Protein AF-0000000080440078 (afdb_homodimer)

Organism: NCBI:txid29372

Secondary structure (DSSP, 8-state):
-HHHHHHHHHHHHHHHHHHHHHHHHHHTSGGGGGGGGS-HHHHHHHHHHHH-SSEEHHHHHHHH---HHHHHHHHHHHHHTTSEEEEE-SS-TTSEEEEE-HHHHHHHHHHHHHHHHHHHHHHHTSSSHHHHHHHHHHHHHHH--HHHHHHHH-/-HHHHHHHHHHHHHHHHHHHHHHHHHHTSGGGGGGGGS-HHHHHHHHHHHH-SSEEHHHHHHHH---HHHHHHHHHHHHHTTSEEEEE-SS-TTSEEEEE-HHHHHHHHHHHHHHHHHHHHHHHTSSSHHHHHHHHHHHHHHH--HHHHHHHH-

Nearest PDB structures (foldseek):
  4zzl-assembly1_B  TM=7.593E-01  e=2.079E-07  Pseudomonas aeruginosa
  4zzl-assembly1_A  TM=8.083E-01  e=6.623E-07  Pseudomonas aeruginosa
  1lnw-assembly7_A  TM=7.737E-01  e=1.653E-06  Pseudomonas aeruginosa
  6pco-assembly2_C  TM=6.514E-01  e=1.377E-06  Bordetella bronchiseptica
  3s2w-assembly4_H  TM=6.928E-01  e=5.599E-06  Methanosarcina mazei Go1

InterPro domains:
  IPR000835 MarR-type HTH domain [PF01047] (39-95)
  IPR000835 MarR-type HTH domain [PR00598] (72-87)
  IPR000835 MarR-type HTH domain [PR00598] (91-107)
  IPR000835 MarR-type HTH domain [PS50995] (12-144)
  IPR000835 MarR-type HTH domain [SM00347] (31-131)
  IPR036388 Winged helix-like DNA-binding domain superfamily [G3DSA:1.10.10.10] (2-154)
  IPR036390 Winged helix DNA-binding domain superfamily [SSF46785] (25-146)

Foldseek 3Di:
DVVVVVVVVVVVVVVVVVLVVVLVVLCPPPLNVVQVVDDPLLLVVLLCQLVDPQAFLVNSCVPSVDDSVVSVVSQVVCVVVQQKDWDQDPVDNVTTGIHGDPNSNVNNVSVVVSVVVSLVVVLVVADDPVRSVVVVVVVCVVVPPVVVVVVVVD/DVVVVVVVVVVVVVVVVVLVVVLVVLCPPPLNVVQVVDDPLLLVVLLCQLVDPQAFLVNSCVPSVDDSVVSVVSQVVCVVVQQKDWDQDPVDNVTTGIHGDPNSNVNNVSVVVSVVVSLVVVLVVADDPVRSVVVVVVVCVVVPPVVVVVVVVD

Solvent-accessible surface area (backbone atoms only — not comparable to full-atom values): 16655 Å² total; per-residue (Å²): 118,74,70,55,50,54,54,52,23,52,50,43,31,50,44,49,54,50,36,53,54,50,52,51,58,61,47,65,38,72,91,38,56,74,60,77,77,49,53,72,66,55,48,48,51,41,40,48,40,66,76,40,78,81,35,36,68,69,61,48,38,75,68,72,68,52,57,68,70,56,47,51,52,52,50,50,50,36,34,74,69,50,26,34,42,80,38,80,22,87,88,40,80,87,39,53,24,46,39,59,32,74,59,22,46,51,52,30,49,44,50,52,51,47,42,36,48,54,31,42,56,25,48,65,46,41,90,46,72,66,55,39,49,50,44,47,52,48,50,44,39,23,55,53,48,62,67,59,58,52,60,69,72,98,118,73,69,56,49,53,52,51,22,53,51,42,31,52,44,48,52,51,36,53,55,52,52,52,57,59,48,64,39,73,90,40,56,72,57,76,76,48,53,71,68,54,48,50,52,43,41,49,40,65,76,39,78,82,37,35,67,67,62,48,40,74,68,73,68,52,57,68,71,57,48,52,52,51,50,51,50,35,34,75,68,50,26,35,42,81,38,79,23,86,89,41,80,87,39,53,23,48,40,60,33,73,59,23,45,52,52,28,50,44,51,53,52,48,44,36,49,54,31,41,56,26,49,67,47,39,90,46,72,67,56,38,50,49,44,47,53,48,50,43,40,24,57,54,50,60,70,62,56,54,59,70,73,101

Radius of gyration: 20.75 Å; Cα contacts (8 Å, |Δi|>4): 313; chains: 2; bounding box: 50×67×42 Å

pLDDT: mean 85.95, std 13.83, range [37.12, 97.81]

Sequence (308 aa):
MEKNIDNQISELSNIFHEFLVFRKYLELEKRFSNLNKFSVNEISIINMLGHNDNVILKDIIDVIKVPKSTLTGLINKLEKNNLVKRVINDSDKRSYKLELTEKGIEISKEHDEFDKFVSSEMLNSLSDYEERQEFIKLFRKAVNNEKRNAKEEKMEKNIDNQISELSNIFHEFLVFRKYLELEKRFSNLNKFSVNEISIINMLGHNDNVILKDIIDVIKVPKSTLTGLINKLEKNNLVKRVINDSDKRSYKLELTEKGIEISKEHDEFDKFVSSEMLNSLSDYEERQEFIKLFRKAVNNEKRNAKEEK

Structure (mmCIF, N/CA/C/O backbone):
data_AF-0000000080440078-model_v1
#
loop_
_entity.id
_entity.type
_entity.pdbx_description
1 polymer 'HTH marR-type domain-containing protein'
#
loop_
_atom_site.group_PDB
_atom_site.id
_atom_site.type_symbol
_atom_site.label_atom_id
_atom_site.label_alt_id
_atom_site.label_comp_id
_atom_site.label_asym_id
_atom_site.label_entity_id
_atom_site.label_seq_id
_atom_site.pdbx_PDB_ins_code
_atom_site.Cartn_x
_atom_site.Cartn_y
_atom_site.Cartn_z
_atom_site.occupancy
_atom_site.B_iso_or_equiv
_atom_site.auth_seq_id
_atom_site.auth_comp_id
_atom_site.auth_asym_id
_atom_site.auth_atom_id
_atom_site.pdbx_PDB_model_num
ATOM 1 N N . MET A 1 1 ? 18.375 10.398 23.281 1 45.41 1 MET A N 1
ATOM 2 C CA . MET A 1 1 ? 18.484 9.117 22.594 1 45.41 1 MET A CA 1
ATOM 3 C C . MET A 1 1 ? 17.125 8.68 22.047 1 45.41 1 MET A C 1
ATOM 5 O O . MET A 1 1 ? 17.016 8.242 20.906 1 45.41 1 MET A O 1
ATOM 9 N N . GLU A 1 2 ? 16.047 8.773 23.016 1 56.94 2 GLU A N 1
ATOM 10 C CA . GLU A 1 2 ? 14.641 8.438 22.828 1 56.94 2 GLU A CA 1
ATOM 11 C C . GLU A 1 2 ? 13.961 9.414 21.859 1 56.94 2 GLU A C 1
ATOM 13 O O . GLU A 1 2 ? 13.211 9 20.969 1 56.94 2 GLU A O 1
ATOM 18 N N . LYS A 1 3 ? 14.281 10.719 21.984 1 63.28 3 LYS A N 1
ATOM 19 C CA . LYS A 1 3 ? 13.742 11.805 21.172 1 63.28 3 LYS A CA 1
ATOM 20 C C . LYS A 1 3 ? 14.188 11.672 19.719 1 63.28 3 LYS A C 1
ATOM 22 O O . LYS A 1 3 ? 13.414 11.953 18.797 1 63.28 3 LYS A O 1
ATOM 27 N N . ASN A 1 4 ? 15.266 10.984 19.594 1 83.75 4 ASN A N 1
ATOM 28 C CA . ASN A 1 4 ? 15.883 10.883 18.281 1 83.75 4 ASN A CA 1
ATOM 29 C C . ASN A 1 4 ? 15.156 9.875 17.391 1 83.75 4 ASN 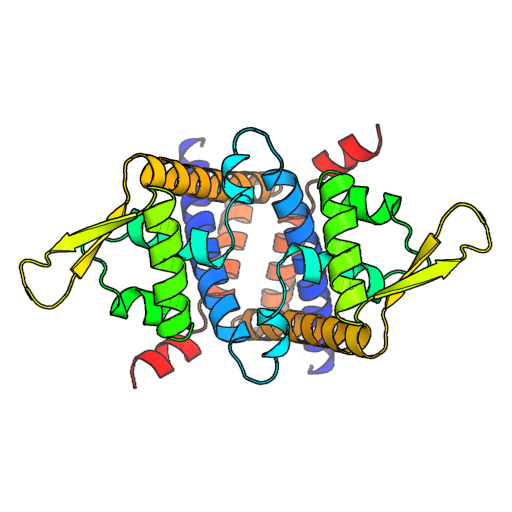A C 1
ATOM 31 O O . ASN A 1 4 ? 14.914 10.125 16.219 1 83.75 4 ASN A O 1
ATOM 35 N N . ILE A 1 5 ? 14.594 8.938 18.094 1 90.19 5 ILE A N 1
ATOM 36 C CA . ILE A 1 5 ? 13.945 7.914 17.297 1 90.19 5 ILE A CA 1
ATOM 37 C C . ILE A 1 5 ? 12.562 8.391 16.859 1 90.19 5 ILE A C 1
ATOM 39 O O . ILE A 1 5 ? 12.109 8.078 15.758 1 90.19 5 ILE A O 1
ATOM 43 N N . ASP A 1 6 ? 11.938 9.258 17.656 1 91.75 6 ASP A N 1
ATOM 44 C CA . ASP A 1 6 ? 10.609 9.773 17.328 1 91.75 6 ASP A CA 1
ATOM 45 C C . ASP A 1 6 ? 10.641 10.656 16.078 1 91.75 6 ASP A C 1
ATOM 47 O O . ASP A 1 6 ? 9.727 10.617 15.266 1 91.75 6 ASP A O 1
ATOM 51 N N . ASN A 1 7 ? 11.633 11.398 16.016 1 94.44 7 ASN A N 1
ATOM 52 C CA . ASN A 1 7 ? 11.805 12.227 14.828 1 94.44 7 ASN A CA 1
ATOM 53 C C . ASN A 1 7 ? 12.031 11.383 13.578 1 94.44 7 ASN A C 1
ATOM 55 O O . ASN A 1 7 ? 11.492 11.68 12.516 1 94.44 7 ASN A O 1
ATOM 59 N N . GLN A 1 8 ? 12.867 10.383 13.734 1 95.88 8 GLN A N 1
ATOM 60 C CA . GLN A 1 8 ? 13.125 9.477 12.617 1 95.88 8 GLN A CA 1
ATOM 61 C C . GLN A 1 8 ? 11.844 8.758 12.195 1 95.88 8 GLN A C 1
ATOM 63 O O . GLN A 1 8 ? 11.594 8.578 11 1 95.88 8 GLN A O 1
ATOM 68 N N . ILE A 1 9 ? 11.078 8.438 13.195 1 95.94 9 ILE A N 1
ATOM 69 C CA . ILE A 1 9 ? 9.82 7.766 12.914 1 95.94 9 ILE A CA 1
ATOM 70 C C . ILE A 1 9 ? 8.883 8.711 12.156 1 95.94 9 ILE A C 1
ATOM 72 O O . ILE A 1 9 ? 8.25 8.312 11.172 1 95.94 9 ILE A O 1
ATOM 76 N N . SER A 1 10 ? 8.828 9.922 12.562 1 94.19 10 SER A N 1
ATOM 77 C CA . SER A 1 10 ? 7.992 10.914 11.891 1 94.19 10 SER A CA 1
ATOM 78 C C . SER A 1 10 ? 8.461 11.156 10.461 1 94.19 10 SER A C 1
ATOM 80 O O . SER A 1 10 ? 7.641 11.242 9.547 1 94.19 10 SER A O 1
ATOM 82 N N . GLU A 1 11 ? 9.727 11.195 10.266 1 94 11 GLU A N 1
ATOM 83 C CA . GLU A 1 11 ? 10.281 11.391 8.93 1 94 11 GLU A CA 1
ATOM 84 C C . GLU A 1 11 ? 9.938 10.227 8.016 1 94 11 GLU A C 1
ATOM 86 O O . GLU A 1 11 ? 9.484 10.422 6.887 1 94 11 GLU A O 1
ATOM 91 N N . LEU A 1 12 ? 10.156 9.031 8.5 1 95 12 LEU A N 1
ATOM 92 C CA . LEU A 1 12 ? 9.867 7.863 7.684 1 95 12 LEU A CA 1
ATOM 93 C C . LEU A 1 12 ? 8.375 7.777 7.367 1 95 12 LEU A C 1
ATOM 95 O O . LEU A 1 12 ? 7.992 7.414 6.25 1 95 12 LEU A O 1
ATOM 99 N N . SER A 1 13 ? 7.598 8.117 8.367 1 92.88 13 SER A N 1
ATOM 100 C CA . SER A 1 13 ? 6.156 8.117 8.156 1 92.88 13 SER A CA 1
ATOM 101 C C . SER A 1 13 ? 5.754 9.086 7.047 1 92.88 13 SER A C 1
ATOM 103 O O . SER A 1 13 ? 4.898 8.766 6.219 1 92.88 13 SER A O 1
ATOM 105 N N . ASN A 1 14 ? 6.355 10.195 6.98 1 89.12 14 ASN A N 1
ATOM 106 C CA . ASN A 1 14 ? 6.082 11.172 5.934 1 89.12 14 ASN A CA 1
ATOM 107 C C . ASN A 1 14 ? 6.52 10.664 4.562 1 89.12 14 ASN A C 1
ATOM 109 O O . ASN A 1 14 ? 5.82 10.867 3.568 1 89.12 14 ASN A O 1
ATOM 113 N N . ILE A 1 15 ? 7.621 10.039 4.496 1 91.56 15 ILE A N 1
ATOM 114 C CA . ILE A 1 15 ? 8.125 9.477 3.246 1 91.56 15 ILE A CA 1
ATOM 115 C C . ILE A 1 15 ? 7.184 8.383 2.758 1 91.56 15 ILE A C 1
ATOM 117 O O . ILE A 1 15 ? 6.914 8.273 1.559 1 91.56 15 ILE A O 1
ATOM 121 N N . PHE A 1 16 ? 6.746 7.648 3.689 1 87.38 16 PHE A N 1
ATOM 122 C CA . PHE A 1 16 ? 5.801 6.594 3.34 1 87.38 16 PHE A CA 1
ATOM 123 C C . PHE A 1 16 ? 4.539 7.18 2.717 1 87.38 16 PHE A C 1
ATOM 125 O O . PHE A 1 16 ? 4.004 6.629 1.752 1 87.38 16 PHE A O 1
ATOM 132 N N . HIS A 1 17 ? 4.082 8.242 3.309 1 82.75 17 HIS A N 1
ATOM 133 C CA . HIS A 1 17 ? 2.939 8.938 2.723 1 82.75 17 HIS A CA 1
ATOM 134 C C . HIS A 1 17 ? 3.24 9.383 1.297 1 82.75 17 HIS A C 1
ATOM 136 O O . HIS A 1 17 ? 2.416 9.203 0.397 1 82.75 17 HIS A O 1
ATOM 142 N N . GLU A 1 18 ? 4.344 9.938 1.104 1 84.25 18 GLU A N 1
ATOM 143 C CA . GLU A 1 18 ? 4.75 10.367 -0.231 1 84.25 18 GLU A CA 1
ATOM 144 C C . GLU A 1 18 ? 4.855 9.18 -1.183 1 84.25 18 GLU A C 1
ATOM 146 O O . GLU A 1 18 ? 4.469 9.273 -2.35 1 84.25 18 GLU A O 1
ATOM 151 N N . PHE A 1 19 ? 5.363 8.133 -0.674 1 88 19 PHE A N 1
ATOM 152 C CA . PHE A 1 19 ? 5.5 6.922 -1.468 1 88 19 PHE A CA 1
ATOM 153 C C . PHE A 1 19 ? 4.137 6.41 -1.922 1 88 19 PHE A C 1
ATOM 155 O O . PHE A 1 19 ? 3.975 6.004 -3.072 1 88 19 PHE A O 1
ATOM 162 N N . LEU A 1 20 ? 3.219 6.379 -1.005 1 81.81 20 LEU A N 1
ATOM 163 C CA . LEU A 1 20 ? 1.878 5.906 -1.337 1 81.81 20 LEU A CA 1
ATOM 164 C C . LEU A 1 20 ? 1.255 6.77 -2.43 1 81.81 20 LEU A C 1
ATOM 166 O O . LEU A 1 20 ? 0.602 6.25 -3.338 1 81.81 20 LEU A O 1
ATOM 170 N N . VAL A 1 21 ? 1.425 8.07 -2.371 1 77.56 21 VAL A N 1
ATOM 171 C CA . VAL A 1 21 ? 0.923 8.977 -3.396 1 77.56 21 VAL A CA 1
ATOM 172 C C . VAL A 1 21 ? 1.626 8.695 -4.723 1 77.56 21 VAL A C 1
ATOM 174 O O . VAL A 1 21 ? 0.978 8.594 -5.77 1 77.56 21 VAL A O 1
ATOM 177 N N . PHE A 1 22 ? 2.922 8.531 -4.633 1 82.75 22 PHE A N 1
ATOM 178 C CA . PHE A 1 22 ? 3.752 8.211 -5.789 1 82.75 22 PHE A CA 1
ATOM 179 C C . PHE A 1 22 ? 3.287 6.922 -6.449 1 82.75 22 PHE A C 1
ATOM 181 O O . PHE A 1 22 ? 3.096 6.875 -7.668 1 82.75 22 PHE A O 1
ATOM 188 N N . ARG A 1 23 ? 3.119 5.91 -5.688 1 85.88 23 ARG A N 1
ATOM 189 C CA . ARG A 1 23 ? 2.682 4.605 -6.176 1 85.88 23 ARG A CA 1
ATOM 190 C C . ARG A 1 23 ? 1.312 4.699 -6.84 1 85.88 23 ARG A C 1
ATOM 192 O O . ARG A 1 23 ? 1.08 4.086 -7.883 1 85.88 23 ARG A O 1
ATOM 199 N N . LYS A 1 24 ? 0.438 5.371 -6.297 1 79.69 24 LYS A N 1
ATOM 200 C CA . LYS A 1 24 ? -0.897 5.566 -6.855 1 79.69 24 LYS A CA 1
ATOM 201 C C . LYS A 1 24 ? -0.829 6.262 -8.211 1 79.69 24 LYS A C 1
ATOM 203 O O . LYS A 1 24 ? -1.566 5.906 -9.133 1 79.69 24 LYS A O 1
ATOM 208 N N . TYR A 1 25 ? -0.028 7.238 -8.281 1 79.25 25 TYR A N 1
ATOM 209 C CA . TYR A 1 25 ? 0.155 7.945 -9.547 1 79.25 25 TYR A CA 1
ATOM 210 C C . TYR A 1 25 ? 0.598 6.988 -10.648 1 79.25 25 TYR A C 1
ATOM 212 O O . TYR A 1 25 ? 0.092 7.047 -11.773 1 79.25 25 TYR A O 1
ATOM 220 N N . LEU A 1 26 ? 1.494 6.133 -10.289 1 84.69 26 LEU A N 1
ATOM 221 C CA . LEU A 1 26 ? 2.006 5.18 -11.273 1 84.69 26 LEU A CA 1
ATOM 222 C C . LEU A 1 26 ? 0.931 4.172 -11.656 1 84.69 26 LEU A C 1
ATOM 224 O O . LEU A 1 26 ? 0.888 3.711 -12.797 1 84.69 26 LEU A O 1
ATOM 228 N N . GLU A 1 27 ? 0.094 3.85 -10.734 1 85.25 27 GLU A N 1
ATOM 229 C CA . GLU A 1 27 ? -0.963 2.871 -10.969 1 85.25 27 GLU A CA 1
ATOM 230 C C . GLU A 1 27 ? -1.985 3.391 -11.969 1 85.25 27 GLU A C 1
ATOM 232 O O . GLU A 1 27 ? -2.736 2.609 -12.562 1 85.25 27 GLU A O 1
ATOM 237 N N . LEU A 1 28 ? -2.004 4.691 -12.156 1 79.62 28 LEU A N 1
ATOM 238 C CA . LEU A 1 28 ? -2.98 5.32 -13.039 1 79.62 28 LEU A CA 1
ATOM 239 C C . LEU A 1 28 ? -2.584 5.145 -14.5 1 79.62 28 LEU A C 1
ATOM 241 O O . LEU A 1 28 ? -3.395 5.383 -15.398 1 79.62 28 LEU A O 1
ATOM 245 N N . GLU A 1 29 ? -1.414 4.793 -14.742 1 81.81 29 GLU A N 1
ATOM 246 C CA . GLU A 1 29 ? -1.014 4.543 -16.125 1 81.81 29 GLU A CA 1
ATOM 247 C C . GLU A 1 29 ? -1.931 3.52 -16.781 1 81.81 29 GLU A C 1
ATOM 249 O O . GLU A 1 29 ? -2.326 2.535 -16.156 1 81.81 29 GLU A O 1
ATOM 254 N N . LYS A 1 30 ? -2.232 3.719 -18 1 82.25 30 LYS A N 1
ATOM 255 C CA . LYS A 1 30 ? -3.186 2.918 -18.75 1 82.25 30 LYS A CA 1
ATOM 256 C C . LYS A 1 30 ? -2.797 1.442 -18.75 1 82.25 30 LYS A C 1
ATOM 258 O O . LYS A 1 30 ? -3.664 0.566 -18.734 1 82.25 30 LYS A O 1
ATOM 263 N N . ARG A 1 31 ? -1.496 1.205 -18.75 1 88.38 31 ARG A N 1
ATOM 264 C CA . ARG A 1 31 ? -1.025 -0.172 -18.844 1 88.38 31 ARG A CA 1
ATOM 265 C C . ARG A 1 31 ? -1.344 -0.947 -17.578 1 88.38 31 ARG A C 1
ATOM 267 O O . ARG A 1 31 ? -1.26 -2.178 -17.547 1 88.38 31 ARG A O 1
ATOM 274 N N . PHE A 1 32 ? -1.789 -0.254 -16.547 1 90.62 32 PHE A N 1
ATOM 275 C CA . PHE A 1 32 ? -2.121 -0.927 -15.297 1 90.62 32 PHE A CA 1
ATOM 276 C C . PHE A 1 32 ? -3.59 -0.723 -14.945 1 90.62 32 PHE A C 1
ATOM 278 O O . PHE A 1 32 ? -3.971 -0.811 -13.773 1 90.62 32 PHE A O 1
ATOM 285 N N . SER A 1 33 ? -4.434 -0.512 -15.883 1 87 33 SER A N 1
ATOM 286 C CA . SER A 1 33 ? -5.82 -0.096 -15.695 1 87 33 SER A CA 1
ATOM 287 C C . SER A 1 33 ? -6.652 -1.214 -15.078 1 87 33 SER A C 1
ATOM 289 O O . SER A 1 33 ? -7.652 -0.95 -14.406 1 87 33 SER A O 1
ATOM 291 N N . ASN A 1 34 ? -6.281 -2.471 -15.227 1 89.44 34 ASN A N 1
ATOM 292 C CA . ASN A 1 34 ? -7.082 -3.578 -14.719 1 89.44 34 ASN A CA 1
ATOM 293 C C . ASN A 1 34 ? -6.953 -3.715 -13.203 1 89.44 34 ASN A C 1
ATOM 295 O O . ASN A 1 34 ? -7.832 -4.277 -12.547 1 89.44 34 ASN A O 1
ATOM 299 N N . LEU A 1 35 ? -5.922 -3.16 -12.656 1 87.94 35 LEU A N 1
ATOM 300 C CA . LEU A 1 35 ? -5.637 -3.357 -11.242 1 87.94 35 LEU A CA 1
ATOM 301 C C . LEU A 1 35 ? -6.617 -2.57 -10.375 1 87.94 35 LEU A C 1
ATOM 303 O O . LEU A 1 35 ? -6.938 -2.986 -9.258 1 87.94 35 LEU A O 1
ATOM 307 N N . ASN A 1 36 ? -7.082 -1.495 -10.883 1 80.19 36 ASN A N 1
ATOM 308 C CA . ASN A 1 36 ? -7.957 -0.629 -10.102 1 80.19 36 ASN A CA 1
ATOM 309 C C . ASN A 1 36 ? -9.367 -1.197 -10.008 1 80.19 36 ASN A C 1
ATOM 311 O O . ASN A 1 36 ? -10.219 -0.645 -9.305 1 80.19 36 ASN A O 1
ATOM 315 N N . LYS A 1 37 ? -9.57 -2.309 -10.633 1 83.62 37 LYS A N 1
ATOM 316 C CA . LYS A 1 37 ? -10.883 -2.939 -10.641 1 83.62 37 LYS A CA 1
ATOM 317 C C . LYS A 1 37 ? -11.031 -3.916 -9.477 1 83.62 37 LYS A C 1
ATOM 319 O O . LYS A 1 37 ? -12.117 -4.438 -9.227 1 83.62 37 LYS A O 1
ATOM 324 N N . PHE A 1 38 ? -9.93 -4.129 -8.812 1 87.19 38 PHE A N 1
ATOM 325 C CA . PHE A 1 38 ? -9.922 -5.133 -7.758 1 87.19 38 PHE A CA 1
ATOM 326 C C . PHE A 1 38 ? -9.469 -4.523 -6.434 1 87.19 38 PHE A C 1
ATOM 328 O O . PHE A 1 38 ? -8.688 -3.57 -6.418 1 87.19 38 PHE A O 1
ATOM 335 N N . SER A 1 39 ? -9.969 -5.047 -5.348 1 82.31 39 SER A N 1
ATOM 336 C CA . SER A 1 39 ? -9.516 -4.625 -4.023 1 82.31 39 SER A CA 1
ATOM 337 C C . SER A 1 39 ? -8.133 -5.184 -3.705 1 82.31 39 SER A C 1
ATOM 339 O O . SER A 1 39 ? -7.648 -6.086 -4.395 1 82.31 39 SER A O 1
ATOM 341 N N . VAL A 1 40 ? -7.527 -4.719 -2.672 1 81.75 40 VAL A N 1
ATOM 342 C CA . VAL A 1 40 ? -6.211 -5.16 -2.225 1 81.75 40 VAL A CA 1
ATOM 343 C C . VAL A 1 40 ? -6.25 -6.652 -1.899 1 81.75 40 VAL A C 1
ATOM 345 O O . VAL A 1 40 ? -5.336 -7.398 -2.266 1 81.75 40 VAL A O 1
ATOM 348 N N . ASN A 1 41 ? -7.348 -7.051 -1.265 1 85.06 41 ASN A N 1
ATOM 349 C CA . ASN A 1 41 ? -7.465 -8.461 -0.894 1 85.06 41 ASN A CA 1
ATOM 350 C C . ASN A 1 41 ? -7.621 -9.352 -2.121 1 85.06 41 ASN A C 1
ATOM 352 O O . ASN A 1 41 ? -7.059 -10.445 -2.174 1 85.06 41 ASN A O 1
ATOM 356 N N . GLU A 1 42 ? -8.367 -8.852 -3.045 1 90.5 42 GLU A N 1
ATOM 357 C CA . GLU A 1 42 ? -8.539 -9.609 -4.277 1 90.5 42 GLU A CA 1
ATOM 358 C C . GLU A 1 42 ? -7.211 -9.766 -5.02 1 90.5 42 GLU A C 1
ATOM 360 O O . GLU A 1 42 ? -6.863 -10.859 -5.461 1 90.5 42 GLU A O 1
ATOM 365 N N . ILE A 1 43 ? -6.508 -8.711 -5.121 1 89.75 43 ILE A N 1
ATOM 366 C CA . ILE A 1 43 ? -5.203 -8.734 -5.777 1 89.75 43 ILE A CA 1
ATOM 367 C C . ILE A 1 43 ? -4.254 -9.648 -5.008 1 89.75 43 ILE A C 1
ATOM 369 O O . ILE A 1 43 ? -3.479 -10.398 -5.609 1 89.75 43 ILE A O 1
ATOM 373 N N . SER A 1 44 ? -4.312 -9.578 -3.738 1 88.94 44 SER A N 1
ATOM 374 C CA . SER A 1 44 ? -3.463 -10.43 -2.908 1 88.94 44 SER A CA 1
ATOM 375 C C . SER A 1 44 ? -3.721 -11.906 -3.184 1 88.94 44 SER A C 1
ATOM 377 O O . SER A 1 44 ? -2.779 -12.695 -3.312 1 88.94 44 SER A O 1
ATOM 379 N N . ILE A 1 45 ? -4.938 -12.258 -3.295 1 92.38 45 ILE A N 1
ATOM 380 C CA . ILE A 1 45 ? -5.305 -13.641 -3.58 1 92.38 45 ILE A CA 1
ATOM 381 C C . ILE A 1 45 ? -4.797 -14.031 -4.965 1 92.38 45 ILE A C 1
ATOM 383 O O . ILE A 1 45 ? -4.16 -15.078 -5.125 1 92.38 45 ILE A O 1
ATOM 387 N N . ILE A 1 46 ? -5.066 -13.18 -5.91 1 94.88 46 ILE A N 1
ATOM 388 C CA . ILE A 1 46 ? -4.66 -13.438 -7.289 1 94.88 46 ILE A CA 1
ATOM 389 C C . ILE A 1 46 ? -3.145 -13.617 -7.355 1 94.88 46 ILE A C 1
ATOM 391 O O . ILE A 1 46 ? -2.648 -14.555 -7.984 1 94.88 46 ILE A O 1
ATOM 395 N N . ASN A 1 47 ? -2.475 -12.797 -6.695 1 91 47 ASN A N 1
ATOM 396 C CA . ASN A 1 47 ? -1.017 -12.852 -6.711 1 91 47 ASN A CA 1
ATOM 397 C C . ASN A 1 47 ? -0.496 -14.117 -6.027 1 91 47 ASN A C 1
ATOM 399 O O . ASN A 1 47 ? 0.481 -14.711 -6.48 1 91 47 ASN A O 1
ATOM 403 N N . MET A 1 48 ? -1.073 -14.43 -4.961 1 89.94 48 MET A N 1
ATOM 404 C CA . MET A 1 48 ? -0.68 -15.656 -4.277 1 89.94 48 MET A CA 1
ATOM 405 C C . MET A 1 48 ? -0.835 -16.859 -5.195 1 89.94 48 MET A C 1
ATOM 407 O O . MET A 1 48 ? 0.065 -17.703 -5.285 1 89.94 48 MET A O 1
ATOM 411 N N . LEU A 1 49 ? -1.942 -16.891 -5.859 1 94.38 49 LEU A N 1
ATOM 412 C CA . LEU A 1 49 ? -2.225 -18 -6.754 1 94.38 49 LEU A CA 1
ATOM 413 C C . LEU A 1 49 ? -1.3 -17.969 -7.969 1 94.38 49 LEU A C 1
ATOM 415 O O . LEU A 1 49 ? -0.991 -19.016 -8.539 1 94.38 49 LEU A O 1
ATOM 419 N N . GLY A 1 50 ? -0.92 -16.812 -8.359 1 93.19 50 GLY A N 1
ATOM 420 C CA . GLY A 1 50 ? -0.03 -16.656 -9.5 1 93.19 50 GLY A CA 1
ATOM 421 C C . GLY A 1 50 ? 1.394 -17.094 -9.203 1 93.19 50 GLY A C 1
ATOM 422 O O . GLY A 1 50 ? 2.15 -17.422 -10.125 1 93.19 50 GLY A O 1
ATOM 423 N N . HIS A 1 51 ? 1.756 -17.172 -7.969 1 90.56 51 HIS A N 1
ATOM 424 C CA . HIS A 1 51 ? 3.146 -17.438 -7.613 1 90.56 51 HIS A CA 1
ATOM 425 C C . HIS A 1 51 ? 3.283 -18.75 -6.844 1 90.56 51 HIS A C 1
ATOM 427 O O . HIS A 1 51 ? 4.391 -19.141 -6.465 1 90.56 51 HIS A O 1
ATOM 433 N N . ASN A 1 52 ? 2.166 -19.281 -6.539 1 88.5 52 ASN A N 1
ATOM 434 C CA . ASN A 1 52 ? 2.174 -20.547 -5.824 1 88.5 52 ASN A CA 1
ATOM 435 C C . ASN A 1 52 ? 1.262 -21.578 -6.496 1 88.5 52 ASN A C 1
ATOM 437 O O . ASN A 1 52 ? 0.186 -21.219 -6.984 1 88.5 52 ASN A O 1
ATOM 441 N N . ASP A 1 53 ? 1.738 -22.781 -6.496 1 86.5 53 ASP A N 1
ATOM 442 C CA . ASP A 1 53 ? 0.92 -23.859 -7.023 1 86.5 53 ASP A CA 1
ATOM 443 C C . ASP A 1 53 ? 0.198 -24.609 -5.902 1 86.5 53 ASP A C 1
ATOM 445 O O . ASP A 1 53 ? 0.625 -24.562 -4.746 1 86.5 53 ASP A O 1
ATOM 449 N N . ASN A 1 54 ? -0.96 -25.203 -6.25 1 86.69 54 ASN A N 1
ATOM 450 C CA . ASN A 1 54 ? -1.693 -26.078 -5.336 1 86.69 54 ASN A CA 1
ATOM 451 C C . ASN A 1 54 ? -2.104 -25.328 -4.066 1 86.69 54 ASN A C 1
ATOM 453 O O . ASN A 1 54 ? -1.925 -25.844 -2.961 1 86.69 54 ASN A O 1
ATOM 457 N N . VAL A 1 55 ? -2.521 -24.141 -4.266 1 91.06 55 VAL A N 1
ATOM 458 C CA . VAL A 1 55 ? -2.943 -23.328 -3.129 1 91.06 55 VAL A CA 1
ATOM 459 C C . VAL A 1 55 ? -4.344 -23.75 -2.688 1 91.06 55 VAL A C 1
ATOM 461 O O . VAL A 1 55 ? -5.254 -23.875 -3.512 1 91.06 55 VAL A O 1
ATOM 464 N N . ILE A 1 56 ? -4.449 -24.047 -1.363 1 88.25 56 ILE A N 1
ATOM 465 C CA . ILE A 1 56 ? -5.746 -24.359 -0.774 1 88.25 56 ILE A CA 1
ATOM 466 C C . ILE A 1 56 ? -6.219 -23.188 0.085 1 88.25 56 ILE A C 1
ATOM 468 O O . ILE A 1 56 ? -5.469 -22.25 0.323 1 88.25 56 ILE A O 1
ATOM 472 N N . LEU A 1 57 ? -7.461 -23.266 0.488 1 87.44 57 LEU A N 1
ATOM 473 C CA . LEU A 1 57 ? -8.078 -22.172 1.232 1 87.44 57 LEU A CA 1
ATOM 474 C C . LEU A 1 57 ? -7.273 -21.859 2.488 1 87.44 57 LEU A C 1
ATOM 476 O O . LEU A 1 57 ? -7.078 -20.688 2.822 1 87.44 57 LEU A O 1
ATOM 480 N N . LYS A 1 58 ? -6.785 -22.812 3.123 1 85.5 58 LYS A N 1
ATOM 481 C CA . LYS A 1 58 ? -6.043 -22.641 4.367 1 85.5 58 LYS A CA 1
ATOM 482 C C . LYS A 1 58 ? -4.781 -21.812 4.148 1 85.5 58 LYS A C 1
ATOM 484 O O . LYS A 1 58 ? -4.414 -21 4.992 1 85.5 58 LYS A O 1
ATOM 489 N N . ASP A 1 59 ? -4.145 -22.016 3.049 1 86.31 59 ASP A N 1
ATOM 490 C CA . ASP A 1 59 ? -2.934 -21.266 2.707 1 86.31 59 ASP A CA 1
ATOM 491 C C . ASP A 1 59 ? -3.221 -19.781 2.586 1 86.31 59 ASP A C 1
ATOM 493 O O . ASP A 1 59 ? -2.402 -18.953 2.99 1 86.31 59 ASP A O 1
ATOM 497 N N . ILE A 1 60 ? -4.359 -19.469 2.066 1 88.5 60 ILE A N 1
ATOM 498 C CA . ILE A 1 60 ? -4.73 -18.078 1.815 1 88.5 60 ILE A CA 1
ATOM 499 C C . ILE A 1 60 ? -5.09 -17.406 3.133 1 88.5 60 ILE A C 1
ATOM 501 O O . ILE A 1 60 ? -4.695 -16.25 3.375 1 88.5 60 ILE A O 1
ATOM 505 N N . ILE A 1 61 ? -5.762 -18.094 3.988 1 84.5 61 ILE A N 1
ATOM 506 C CA . ILE A 1 61 ? -6.164 -17.562 5.289 1 84.5 61 ILE A CA 1
ATOM 507 C C . ILE A 1 61 ? -4.926 -17.141 6.082 1 84.5 61 ILE A C 1
ATOM 509 O O . ILE A 1 61 ? -4.922 -16.094 6.734 1 84.5 61 ILE A O 1
ATOM 513 N N . ASP A 1 62 ? -3.889 -17.922 5.965 1 78.25 62 ASP A N 1
ATOM 514 C CA . ASP A 1 62 ? -2.66 -17.703 6.723 1 78.25 62 ASP A CA 1
ATOM 515 C C . ASP A 1 62 ? -1.938 -16.438 6.23 1 78.25 62 ASP A C 1
ATOM 517 O O . ASP A 1 62 ? -1.152 -15.844 6.965 1 78.25 62 ASP A O 1
ATOM 521 N N . VAL A 1 63 ? -2.246 -16.047 5.047 1 75.06 63 VAL A N 1
ATOM 522 C CA . VAL A 1 63 ? -1.532 -14.93 4.445 1 75.06 63 VAL A CA 1
ATOM 523 C C . VAL A 1 63 ? -2.389 -13.664 4.531 1 75.06 63 VAL A C 1
ATOM 525 O O . VAL A 1 63 ? -1.903 -12.602 4.93 1 75.06 63 VAL A O 1
ATOM 528 N N . ILE A 1 64 ? -3.588 -13.68 4.129 1 76.94 64 ILE A N 1
ATOM 529 C CA . ILE A 1 64 ? -4.449 -12.508 4.031 1 76.94 64 ILE A CA 1
ATOM 530 C C . ILE A 1 64 ? -5.047 -12.188 5.398 1 76.94 64 ILE A C 1
ATOM 532 O O . ILE A 1 64 ? -5.363 -11.039 5.691 1 76.94 64 ILE A O 1
ATOM 536 N N . LYS A 1 65 ? -5.133 -13.141 6.297 1 76.69 65 LYS A N 1
ATOM 537 C CA . LYS A 1 65 ? -5.559 -13.016 7.688 1 76.69 65 LYS A CA 1
ATOM 538 C C . LYS A 1 65 ? -6.941 -12.383 7.785 1 76.69 65 LYS A C 1
ATOM 540 O O . LYS A 1 65 ? -7.148 -11.445 8.562 1 76.69 65 LYS A O 1
ATOM 545 N N . VAL A 1 66 ? -7.871 -12.812 6.984 1 77.5 66 VAL A N 1
ATOM 546 C CA . VAL A 1 66 ? -9.289 -12.461 7.07 1 77.5 66 VAL A CA 1
ATOM 547 C C . VAL A 1 66 ? -10.094 -13.672 7.527 1 77.5 66 VAL A C 1
ATOM 549 O O . VAL A 1 66 ? -9.648 -14.812 7.371 1 77.5 66 VAL A O 1
ATOM 552 N N . PRO A 1 67 ? -11.227 -13.352 8.164 1 80.75 67 PRO A N 1
ATOM 553 C CA . PRO A 1 67 ? -12.078 -14.477 8.562 1 80.75 67 PRO A CA 1
ATOM 554 C C . PRO A 1 67 ? -12.438 -15.383 7.387 1 80.75 67 PRO A C 1
ATOM 556 O O . PRO A 1 67 ? -12.547 -14.914 6.25 1 80.75 67 PRO A O 1
ATOM 559 N N . LYS A 1 68 ? -12.578 -16.656 7.684 1 87.12 68 LYS A N 1
ATOM 560 C CA . LYS A 1 68 ? -12.859 -17.672 6.664 1 87.12 68 LYS A CA 1
ATOM 561 C C . LYS A 1 68 ? -14.086 -17.281 5.84 1 87.12 68 LYS A C 1
ATOM 563 O O . LYS A 1 68 ? -14.102 -17.469 4.621 1 87.12 68 LYS A O 1
ATOM 568 N N . SER A 1 69 ? -15.07 -16.781 6.504 1 89.5 69 SER A N 1
ATOM 569 C CA . SER A 1 69 ? -16.297 -16.406 5.809 1 89.5 69 SER A CA 1
ATOM 570 C C . SER A 1 69 ? -16.031 -15.312 4.781 1 89.5 69 SER A C 1
ATOM 572 O O . SER A 1 69 ? -16.562 -15.359 3.668 1 89.5 69 SER A O 1
ATOM 574 N N . THR A 1 70 ? -15.219 -14.352 5.121 1 86.44 70 THR A N 1
ATOM 575 C CA . THR A 1 70 ? -14.852 -13.258 4.227 1 86.44 70 THR A CA 1
ATOM 576 C C . THR A 1 70 ? -14.047 -13.773 3.041 1 86.44 70 THR A C 1
ATOM 578 O O . THR A 1 70 ? -14.289 -13.375 1.899 1 86.44 70 THR A O 1
ATOM 581 N N . LEU A 1 71 ? -13.188 -14.625 3.373 1 90.31 71 LEU A N 1
ATOM 582 C CA . LEU A 1 71 ? -12.344 -15.195 2.326 1 90.31 71 LEU A CA 1
ATOM 583 C C . LEU A 1 71 ? -13.18 -15.977 1.317 1 90.31 71 LEU A C 1
ATOM 585 O O . LEU A 1 71 ? -12.984 -15.844 0.107 1 90.31 71 LEU A O 1
ATOM 589 N N . THR A 1 72 ? -14.078 -16.766 1.8 1 91.5 72 THR A N 1
ATOM 590 C CA . THR A 1 72 ? -14.953 -17.531 0.923 1 91.5 72 THR A CA 1
ATOM 591 C C . THR A 1 72 ? -15.742 -16.609 -0.005 1 91.5 72 THR A C 1
ATOM 593 O O . THR A 1 72 ? -15.875 -16.891 -1.197 1 91.5 72 THR A O 1
ATOM 596 N N . GLY A 1 73 ? -16.203 -15.57 0.605 1 92.94 73 GLY A N 1
ATOM 597 C CA . GLY A 1 73 ? -16.891 -14.578 -0.197 1 92.94 73 GLY A CA 1
ATOM 598 C C . GLY A 1 73 ? -16.031 -13.977 -1.291 1 92.94 73 GLY A C 1
ATOM 599 O O . GLY A 1 73 ? -16.484 -13.797 -2.42 1 92.94 73 GLY A O 1
ATOM 600 N N . LEU A 1 74 ? -14.836 -13.68 -0.98 1 93 74 LEU A N 1
ATOM 601 C CA . LEU A 1 74 ? -13.898 -13.109 -1.941 1 93 74 LEU A CA 1
ATOM 602 C C . LEU A 1 74 ? -13.602 -14.102 -3.059 1 93 74 LEU A C 1
ATOM 604 O O . LEU A 1 74 ? -13.555 -13.727 -4.234 1 93 74 LEU A O 1
ATOM 608 N N . ILE A 1 75 ? -13.422 -15.297 -2.711 1 94.19 75 ILE A N 1
ATOM 609 C CA . ILE A 1 75 ? -13.125 -16.344 -3.691 1 94.19 75 ILE A CA 1
ATOM 610 C C . ILE A 1 75 ? -14.32 -16.516 -4.621 1 94.19 75 ILE A C 1
ATOM 612 O O . ILE A 1 75 ? -14.156 -16.641 -5.84 1 94.19 75 ILE A O 1
ATOM 616 N N . ASN A 1 76 ? -15.508 -16.547 -4.043 1 95.56 76 ASN A N 1
ATOM 617 C CA . ASN A 1 76 ? -16.719 -16.656 -4.848 1 95.56 76 ASN A CA 1
ATOM 618 C C . ASN A 1 76 ? -16.828 -15.523 -5.863 1 95.56 76 ASN A C 1
ATOM 620 O O . ASN A 1 76 ? -17.172 -15.75 -7.02 1 95.56 76 ASN A O 1
ATOM 624 N N . LYS A 1 77 ? -16.484 -14.398 -5.426 1 95.62 77 LYS A N 1
ATOM 625 C CA . LYS A 1 77 ? -16.516 -13.227 -6.305 1 95.62 77 LYS A CA 1
ATOM 626 C C . LYS A 1 77 ? -15.508 -13.367 -7.438 1 95.62 77 LYS A C 1
ATOM 628 O O . LYS A 1 77 ? -15.82 -13.07 -8.594 1 95.62 77 LYS A O 1
ATOM 633 N N . LEU A 1 78 ? -14.32 -13.789 -7.121 1 96.88 78 LEU A N 1
ATOM 634 C CA . LEU A 1 78 ? -13.266 -13.961 -8.117 1 96.88 78 LEU A CA 1
ATOM 635 C C . LEU A 1 78 ? -13.633 -15.047 -9.117 1 96.88 78 LEU A C 1
ATOM 637 O O . LEU A 1 78 ? -13.312 -14.945 -10.305 1 96.88 78 LEU A O 1
ATOM 641 N N . GLU A 1 79 ? -14.328 -16.047 -8.625 1 96.44 79 GLU A N 1
ATOM 642 C CA . GLU A 1 79 ? -14.812 -17.109 -9.508 1 96.44 79 GLU A CA 1
ATOM 643 C C . GLU A 1 79 ? -15.898 -16.594 -10.445 1 96.44 79 GLU A C 1
ATOM 645 O O . GLU A 1 79 ? -15.883 -16.891 -11.641 1 96.44 79 GLU A O 1
ATOM 650 N N . LYS A 1 80 ? -16.781 -15.906 -9.836 1 96.56 80 LYS A N 1
ATOM 651 C CA . LYS A 1 80 ? -17.875 -15.328 -10.625 1 96.56 80 LYS A CA 1
ATOM 652 C C . LYS A 1 80 ? -17.328 -14.43 -11.727 1 96.56 80 LYS A C 1
ATOM 654 O O . LYS A 1 80 ? -17.891 -14.391 -12.828 1 96.56 80 LYS A O 1
ATOM 659 N N . ASN A 1 81 ? -16.219 -13.734 -11.445 1 95.94 81 ASN A N 1
ATOM 660 C CA . ASN A 1 81 ? -15.602 -12.836 -12.406 1 95.94 81 ASN A CA 1
ATOM 661 C C . ASN A 1 81 ? -14.633 -13.57 -13.328 1 95.94 81 ASN A C 1
ATOM 663 O O . ASN A 1 81 ? -13.891 -12.945 -14.086 1 95.94 81 ASN A O 1
ATOM 667 N N . ASN A 1 82 ? -14.57 -14.875 -13.188 1 97.19 82 ASN A N 1
ATOM 668 C CA . ASN A 1 82 ? -13.766 -15.766 -14.023 1 97.19 82 ASN A CA 1
ATOM 669 C C . ASN A 1 82 ? -12.273 -15.492 -13.867 1 97.19 82 ASN A C 1
ATOM 671 O O . ASN A 1 82 ? -11.539 -15.461 -14.859 1 97.19 82 ASN A O 1
ATOM 675 N N . LEU A 1 83 ? -11.797 -15.227 -12.695 1 97.81 83 LEU A N 1
ATOM 676 C CA . LEU A 1 83 ? -10.391 -14.977 -12.406 1 97.81 83 LEU A CA 1
ATOM 677 C C . LEU A 1 83 ? -9.75 -16.188 -11.727 1 97.81 83 LEU A C 1
ATOM 679 O O . LEU A 1 83 ? -8.547 -16.406 -11.859 1 97.81 83 LEU A O 1
ATOM 683 N N . VAL A 1 84 ? -10.609 -16.906 -10.969 1 97.25 84 VAL A N 1
ATOM 684 C CA . VAL A 1 84 ? -10.156 -18.062 -10.195 1 97.25 84 VAL A CA 1
ATOM 685 C C . VAL A 1 84 ? -11.086 -19.25 -10.445 1 97.25 84 VAL A C 1
ATOM 687 O O . VAL A 1 84 ? -12.266 -19.062 -10.742 1 97.25 84 VAL A O 1
ATOM 690 N N . LYS A 1 85 ? -10.578 -20.406 -10.359 1 96.19 85 LYS A N 1
ATOM 691 C CA . LYS A 1 85 ? -11.367 -21.625 -10.453 1 96.19 85 LYS A CA 1
ATOM 692 C C . LYS A 1 85 ? -10.969 -22.625 -9.375 1 96.19 85 LYS A C 1
ATOM 694 O O . LYS A 1 85 ? -9.805 -22.688 -8.977 1 96.19 85 LYS A O 1
ATOM 699 N N . ARG A 1 86 ? -11.984 -23.344 -8.938 1 93 86 ARG A N 1
ATOM 700 C CA . ARG A 1 86 ? -11.742 -24.422 -7.996 1 93 86 ARG A CA 1
ATOM 701 C C . ARG A 1 86 ? -11.43 -25.719 -8.727 1 93 86 ARG A C 1
ATOM 703 O O . ARG A 1 86 ? -12.062 -26.047 -9.734 1 93 86 ARG A O 1
ATOM 710 N N . VAL A 1 87 ? -10.391 -26.312 -8.266 1 91 87 VAL A N 1
ATOM 711 C CA . VAL A 1 87 ? -10.016 -27.609 -8.844 1 91 87 VAL A CA 1
ATOM 712 C C . VAL A 1 87 ? -9.938 -28.672 -7.75 1 91 87 VAL A C 1
ATOM 714 O O . VAL A 1 87 ? -9.57 -28.359 -6.613 1 91 87 VAL A O 1
ATOM 717 N N . ILE A 1 88 ? -10.383 -29.859 -8.062 1 82.94 88 ILE A N 1
ATOM 718 C CA . ILE A 1 88 ? -10.367 -30.969 -7.105 1 82.94 88 ILE A CA 1
ATOM 719 C C . ILE A 1 88 ? -8.93 -31.25 -6.684 1 82.94 88 ILE A C 1
ATOM 721 O O . ILE A 1 88 ? -8.023 -31.281 -7.52 1 82.94 88 ILE A O 1
ATOM 725 N N . ASN A 1 89 ? -8.766 -31.203 -5.43 1 71.94 89 ASN A N 1
ATOM 726 C CA . ASN A 1 89 ? -7.461 -31.562 -4.887 1 71.94 89 ASN A CA 1
ATOM 727 C C . ASN A 1 89 ? -7.219 -33.062 -4.941 1 71.94 89 ASN A C 1
ATOM 729 O O . ASN A 1 89 ? -7.957 -33.844 -4.324 1 71.94 89 ASN A O 1
ATOM 733 N N . ASP A 1 90 ? -6.332 -33.438 -5.715 1 68.31 90 ASP A N 1
ATOM 734 C CA . ASP A 1 90 ? -6.062 -34.844 -5.898 1 68.31 90 ASP A CA 1
ATOM 735 C C . ASP A 1 90 ? -5.68 -35.5 -4.578 1 68.31 90 ASP A C 1
ATOM 737 O O . ASP A 1 90 ? -5.988 -36.688 -4.355 1 68.31 90 ASP A O 1
ATOM 741 N N . SER A 1 91 ? -5.047 -34.75 -3.797 1 69.44 91 SER A N 1
ATOM 742 C CA . SER A 1 91 ? -4.527 -35.344 -2.562 1 69.44 91 SER A CA 1
ATOM 743 C C . SER A 1 91 ? -5.613 -35.438 -1.498 1 69.44 91 SER A C 1
ATOM 745 O O . SER A 1 91 ? -5.531 -36.281 -0.6 1 69.44 91 SER A O 1
ATOM 747 N N . ASP A 1 92 ? -6.457 -34.562 -1.448 1 67.25 92 ASP A N 1
ATOM 748 C CA . ASP A 1 92 ? -7.598 -34.562 -0.538 1 67.25 92 ASP A CA 1
ATOM 749 C C . ASP A 1 92 ? -8.875 -34.156 -1.271 1 67.25 92 ASP A C 1
ATOM 751 O O . ASP A 1 92 ? -9.148 -32.969 -1.482 1 67.25 92 ASP A O 1
ATOM 755 N N . LYS A 1 93 ? -9.633 -35.219 -1.603 1 66 93 LYS A N 1
ATOM 756 C CA . LYS A 1 93 ? -10.805 -35.031 -2.451 1 66 93 LYS A CA 1
ATOM 757 C C . LYS A 1 93 ? -11.836 -34.125 -1.771 1 66 93 LYS A C 1
ATOM 759 O O . LYS A 1 93 ? -12.766 -33.625 -2.418 1 66 93 LYS A O 1
ATOM 764 N N . ARG A 1 94 ? -11.531 -33.906 -0.496 1 67.12 94 ARG A N 1
ATOM 765 C CA . ARG A 1 94 ? -12.477 -33.094 0.243 1 67.12 94 ARG A CA 1
ATOM 766 C C . ARG A 1 94 ? -12.055 -31.625 0.219 1 67.12 94 ARG A C 1
ATOM 768 O O . ARG A 1 94 ? -12.836 -30.75 0.59 1 67.12 94 ARG A O 1
ATOM 775 N N . SER A 1 95 ? -10.836 -31.469 -0.317 1 75.56 95 SER A N 1
ATOM 776 C CA . SER A 1 95 ? -10.383 -30.078 -0.372 1 75.56 95 SER A CA 1
ATOM 777 C C . SER A 1 95 ? -10.188 -29.625 -1.812 1 75.56 95 SER A C 1
ATOM 779 O O . SER A 1 95 ? -9.953 -30.438 -2.705 1 75.56 95 SER A O 1
ATOM 781 N N . TYR A 1 96 ? -10.617 -28.484 -2.02 1 85.06 96 TYR A N 1
ATOM 782 C CA . TYR A 1 96 ? -10.383 -27.938 -3.352 1 85.06 96 TYR A CA 1
ATOM 783 C C . TYR A 1 96 ? -9.148 -27.047 -3.365 1 85.06 96 TYR A C 1
ATOM 785 O O . TYR A 1 96 ? -8.797 -26.438 -2.348 1 85.06 96 TYR A O 1
ATOM 793 N N . LYS A 1 97 ? -8.438 -27.203 -4.445 1 92.25 97 LYS A N 1
ATOM 794 C CA . LYS A 1 97 ? -7.367 -26.25 -4.75 1 92.25 97 LYS A CA 1
ATOM 795 C C . LYS A 1 97 ? -7.883 -25.094 -5.609 1 92.25 97 LYS A C 1
ATOM 797 O O . LYS A 1 97 ? -8.938 -25.203 -6.238 1 92.25 97 LYS A O 1
ATOM 802 N N . LEU A 1 98 ? -7.156 -24 -5.527 1 95.06 98 LEU A N 1
ATOM 803 C CA . LEU A 1 98 ? -7.516 -22.828 -6.316 1 95.06 98 LEU A CA 1
ATOM 804 C C . LEU A 1 98 ? -6.469 -22.562 -7.391 1 95.06 98 LEU A C 1
ATOM 806 O O . LEU A 1 98 ? -5.27 -22.688 -7.141 1 95.06 98 LEU A O 1
ATOM 810 N N . GLU A 1 99 ? -6.973 -22.281 -8.578 1 95.69 99 GLU A N 1
ATOM 811 C CA . GLU A 1 99 ? -6.098 -21.906 -9.688 1 95.69 99 GLU A CA 1
ATOM 812 C C . GLU A 1 99 ? -6.602 -20.656 -10.398 1 95.69 99 GLU A C 1
ATOM 814 O O . GLU A 1 99 ? -7.797 -20.359 -10.367 1 95.69 99 GLU A O 1
ATOM 819 N N . LEU A 1 100 ? -5.609 -20.031 -10.992 1 97.38 100 LEU A N 1
ATOM 820 C CA . LEU A 1 100 ? -6 -18.875 -11.805 1 97.38 100 LEU A CA 1
ATOM 821 C C . LEU A 1 100 ? -6.512 -19.328 -13.164 1 97.38 100 LEU A C 1
ATOM 823 O O . LEU A 1 100 ? -5.988 -20.281 -13.75 1 97.38 100 LEU A O 1
ATOM 827 N N . THR A 1 101 ? -7.562 -18.609 -13.633 1 97.44 101 THR A N 1
ATOM 828 C CA . THR A 1 101 ? -7.906 -18.703 -15.047 1 97.44 101 THR A CA 1
ATOM 829 C C . THR A 1 101 ? -6.918 -17.906 -15.891 1 97.44 101 THR A C 1
ATOM 831 O O . THR A 1 101 ? -5.98 -17.297 -15.359 1 97.44 101 THR A O 1
ATOM 834 N N . GLU A 1 102 ? -7.125 -17.922 -17.219 1 97.12 102 GLU A N 1
ATOM 835 C CA . GLU A 1 102 ? -6.289 -17.109 -18.109 1 97.12 102 GLU A CA 1
ATOM 836 C C . GLU A 1 102 ? -6.41 -15.625 -17.766 1 97.12 102 GLU A C 1
ATOM 838 O O . GLU A 1 102 ? -5.41 -14.906 -17.734 1 97.12 102 GLU A O 1
ATOM 843 N N . LYS A 1 103 ? -7.609 -15.273 -17.469 1 96.94 103 LYS A N 1
ATOM 844 C CA . LYS A 1 103 ? -7.855 -13.883 -17.094 1 96.94 103 LYS A CA 1
ATOM 845 C C . LYS A 1 103 ? -7.164 -13.547 -15.773 1 96.94 103 LYS A C 1
ATOM 847 O O . LYS A 1 103 ? -6.59 -12.469 -15.625 1 96.94 103 LYS A O 1
ATOM 852 N N . GLY A 1 104 ? -7.211 -14.438 -14.875 1 97 104 GLY A N 1
ATOM 853 C CA . GLY A 1 104 ? -6.535 -14.258 -13.594 1 97 104 GLY A CA 1
ATOM 854 C C . GLY A 1 104 ? -5.031 -14.133 -13.727 1 97 104 GLY A C 1
ATOM 855 O O . GLY A 1 104 ? -4.406 -13.32 -13.047 1 97 104 GLY A O 1
ATOM 856 N N . ILE A 1 105 ? -4.496 -14.922 -14.633 1 96.69 105 ILE A N 1
ATOM 857 C CA . ILE A 1 105 ? -3.061 -14.898 -14.883 1 96.69 105 ILE A CA 1
ATOM 858 C C . ILE A 1 105 ? -2.658 -13.539 -15.453 1 96.69 105 ILE A C 1
ATOM 860 O O . ILE A 1 105 ? -1.62 -12.984 -15.078 1 96.69 105 ILE A O 1
ATOM 864 N N . GLU A 1 106 ? -3.447 -13.039 -16.281 1 96.38 106 GLU A N 1
ATOM 865 C CA . GLU A 1 106 ? -3.176 -11.727 -16.875 1 96.38 106 GLU A CA 1
ATOM 866 C C . GLU A 1 106 ? -3.119 -10.641 -15.797 1 96.38 106 GLU A C 1
ATOM 868 O O . GLU A 1 106 ? -2.246 -9.773 -15.836 1 96.38 106 GLU A O 1
ATOM 873 N N . ILE A 1 107 ? -4.023 -10.719 -14.867 1 95.94 107 ILE A N 1
ATOM 874 C CA . ILE A 1 107 ? -4.059 -9.734 -13.797 1 95.94 107 ILE A CA 1
ATOM 875 C C . ILE A 1 107 ? -2.838 -9.898 -12.898 1 95.94 107 ILE A C 1
ATOM 877 O O . ILE A 1 107 ? -2.221 -8.914 -12.484 1 95.94 107 ILE A O 1
ATOM 881 N N . SER A 1 108 ? -2.531 -11.117 -12.617 1 95.25 108 SER A N 1
ATOM 882 C CA . SER A 1 108 ? -1.343 -11.391 -11.812 1 95.25 108 SER A CA 1
ATOM 883 C C . SER A 1 108 ? -0.088 -10.828 -12.477 1 95.25 108 SER A C 1
ATOM 885 O O . SER A 1 108 ? 0.739 -10.195 -11.812 1 95.25 108 SER A O 1
ATOM 887 N N . LYS A 1 109 ? 0.012 -11.016 -13.75 1 95.31 109 LYS A N 1
ATOM 888 C CA . LYS A 1 109 ? 1.158 -10.523 -14.5 1 95.31 109 LYS A CA 1
ATOM 889 C C . LYS A 1 109 ? 1.189 -8.992 -14.523 1 95.31 109 LYS A C 1
ATOM 891 O O . LYS A 1 109 ? 2.258 -8.391 -14.406 1 95.31 109 LYS A O 1
ATOM 896 N N . GLU A 1 110 ? 0.052 -8.453 -14.703 1 95.44 110 GLU A N 1
ATOM 897 C CA . GLU A 1 110 ? -0.044 -6.996 -14.664 1 95.44 110 GLU A CA 1
ATOM 898 C C . GLU A 1 110 ? 0.44 -6.445 -13.328 1 95.44 110 GLU A C 1
ATOM 900 O O . GLU A 1 110 ? 1.152 -5.438 -13.289 1 95.44 110 GLU A O 1
ATOM 905 N N . HIS A 1 111 ? 0.062 -7.031 -12.32 1 93.44 111 HIS A N 1
ATOM 906 C CA . HIS A 1 111 ? 0.489 -6.605 -10.992 1 93.44 111 HIS A CA 1
ATOM 907 C C . HIS A 1 111 ? 1.999 -6.738 -10.828 1 93.44 111 HIS A C 1
ATOM 909 O O . HIS A 1 111 ? 2.648 -5.855 -10.266 1 93.44 111 HIS A O 1
ATOM 915 N N . ASP A 1 112 ? 2.551 -7.844 -11.273 1 92.5 112 ASP A N 1
ATOM 916 C CA . ASP A 1 112 ? 3.996 -8.039 -11.227 1 92.5 112 ASP A CA 1
ATOM 917 C C . ASP A 1 112 ? 4.73 -6.941 -11.984 1 92.5 112 ASP A C 1
ATOM 919 O O . ASP A 1 112 ? 5.742 -6.422 -11.516 1 92.5 112 ASP A O 1
ATOM 923 N N . GLU A 1 113 ? 4.211 -6.699 -13.125 1 94.44 113 GLU A N 1
ATOM 924 C CA . GLU A 1 113 ? 4.805 -5.645 -13.938 1 94.44 113 GLU A CA 1
ATOM 925 C C . GLU A 1 113 ? 4.719 -4.289 -13.242 1 94.44 113 GLU A C 1
ATOM 927 O O . GLU A 1 113 ? 5.637 -3.475 -13.336 1 94.44 113 GLU A O 1
ATOM 932 N N . PHE A 1 114 ? 3.615 -4.051 -12.625 1 94.06 114 PHE A N 1
ATOM 933 C CA . PHE A 1 114 ? 3.443 -2.812 -11.875 1 94.06 114 PHE A CA 1
ATOM 934 C C . PHE A 1 114 ? 4.477 -2.707 -10.758 1 94.06 114 PHE A C 1
ATOM 936 O O . PHE A 1 114 ? 5.105 -1.661 -10.586 1 94.06 114 PHE A O 1
ATOM 943 N N . ASP A 1 115 ? 4.648 -3.754 -10.016 1 92 115 ASP A N 1
ATOM 944 C CA . ASP A 1 115 ? 5.613 -3.77 -8.922 1 92 115 ASP A CA 1
ATOM 945 C C . ASP A 1 115 ? 7.027 -3.504 -9.43 1 92 115 ASP A C 1
ATOM 947 O O . ASP A 1 115 ? 7.785 -2.75 -8.812 1 92 115 ASP A O 1
ATOM 951 N N . LYS A 1 116 ? 7.336 -4.094 -10.492 1 94.31 116 LYS A N 1
ATOM 952 C CA . LYS A 1 116 ? 8.648 -3.887 -11.086 1 94.31 116 LYS A CA 1
ATOM 953 C C . LYS A 1 116 ? 8.82 -2.445 -11.562 1 94.31 116 LYS A C 1
ATOM 955 O O . LYS A 1 116 ? 9.898 -1.867 -11.445 1 94.31 116 LYS A O 1
ATOM 960 N N . PHE A 1 117 ? 7.746 -1.969 -12.125 1 94.5 117 PHE A N 1
ATOM 961 C CA . PHE A 1 117 ? 7.777 -0.591 -12.602 1 94.5 117 PHE A CA 1
ATOM 962 C C . PHE A 1 117 ? 8.008 0.375 -11.445 1 94.5 117 PHE A C 1
ATOM 964 O O . PHE A 1 117 ? 8.836 1.282 -11.547 1 94.5 117 PHE A O 1
ATOM 971 N N . VAL A 1 118 ? 7.309 0.224 -10.375 1 93.31 118 VAL A N 1
ATOM 972 C CA . VAL A 1 118 ? 7.484 1.055 -9.195 1 93.31 118 VAL A CA 1
ATOM 973 C C . VAL A 1 118 ? 8.922 0.949 -8.695 1 93.31 118 VAL A C 1
ATOM 975 O O . VAL A 1 118 ? 9.578 1.965 -8.445 1 93.31 118 VAL A O 1
ATOM 978 N N . SER A 1 119 ? 9.414 -0.269 -8.578 1 95.06 119 SER A N 1
ATOM 979 C CA . SER A 1 119 ? 10.781 -0.52 -8.141 1 95.06 119 SER A CA 1
ATOM 980 C C . SER A 1 119 ? 11.797 0.155 -9.062 1 95.06 119 SER A C 1
ATOM 982 O O . SER A 1 119 ? 12.758 0.761 -8.594 1 95.06 119 SER A O 1
ATOM 984 N N . SER A 1 120 ? 11.492 0.008 -10.352 1 94.81 120 SER A N 1
ATOM 985 C CA . SER A 1 120 ? 12.383 0.613 -11.336 1 94.81 120 SER A CA 1
ATOM 986 C C . SER A 1 120 ? 12.438 2.129 -11.172 1 94.81 120 SER A C 1
ATOM 988 O O . SER A 1 120 ? 13.508 2.729 -11.219 1 94.81 120 SER A O 1
ATOM 990 N N . GLU A 1 121 ? 11.297 2.758 -11.023 1 93.31 121 GLU A N 1
ATOM 991 C CA . GLU A 1 121 ? 11.227 4.207 -10.852 1 93.31 121 GLU A CA 1
ATOM 992 C C . GLU A 1 121 ? 11.969 4.648 -9.594 1 93.31 121 GLU A C 1
ATOM 994 O O . GLU A 1 121 ? 12.68 5.652 -9.609 1 93.31 121 GLU A O 1
ATOM 999 N N . MET A 1 122 ? 11.812 3.967 -8.531 1 94.25 122 MET A N 1
ATOM 1000 C CA . MET A 1 122 ? 12.492 4.277 -7.281 1 94.25 122 MET A CA 1
ATOM 1001 C C . MET A 1 122 ? 14.008 4.168 -7.445 1 94.25 122 MET A C 1
ATOM 1003 O O . MET A 1 122 ? 14.742 5.074 -7.062 1 94.25 122 MET A O 1
ATOM 1007 N N . LEU A 1 123 ? 14.453 3.082 -8.016 1 95.31 123 LEU A N 1
ATOM 1008 C CA . LEU A 1 123 ? 15.891 2.826 -8.141 1 95.31 123 LEU A CA 1
ATOM 1009 C C . LEU A 1 123 ? 16.531 3.803 -9.117 1 95.31 123 LEU A C 1
ATOM 1011 O O . LEU A 1 123 ? 17.688 4.184 -8.945 1 95.31 123 LEU A O 1
ATOM 1015 N N . ASN A 1 124 ? 15.781 4.227 -10.109 1 93.56 124 ASN A N 1
ATOM 1016 C CA . ASN A 1 124 ? 16.297 5.18 -11.086 1 93.56 124 ASN A CA 1
ATOM 1017 C C . ASN A 1 124 ? 16.547 6.547 -10.461 1 93.56 124 ASN A C 1
ATOM 1019 O O . ASN A 1 124 ? 17.266 7.371 -11.023 1 93.56 124 ASN A O 1
ATOM 1023 N N . SER A 1 125 ? 15.938 6.828 -9.359 1 93.44 125 SER A N 1
ATOM 1024 C CA . SER A 1 125 ? 16.141 8.094 -8.664 1 93.44 125 SER A CA 1
ATOM 1025 C C . SER A 1 125 ? 17.438 8.086 -7.871 1 93.44 125 SER A C 1
ATOM 1027 O O . SER A 1 125 ? 17.859 9.117 -7.34 1 93.44 125 SER A O 1
ATOM 1029 N N . LEU A 1 126 ? 18.047 6.906 -7.746 1 94 126 LEU A N 1
ATOM 1030 C CA . LEU A 1 126 ? 19.312 6.766 -7.02 1 94 126 LEU A CA 1
ATOM 1031 C C . LEU A 1 126 ? 20.5 6.797 -7.98 1 94 126 LEU A C 1
ATOM 1033 O O . LEU A 1 126 ? 20.375 6.391 -9.141 1 94 126 LEU A O 1
ATOM 1037 N N . SER A 1 127 ? 21.656 7.211 -7.594 1 89.75 127 SER A N 1
ATOM 1038 C CA . SER A 1 127 ? 22.75 7.707 -8.43 1 89.75 127 SER A CA 1
ATOM 1039 C C . SER A 1 127 ? 23.453 6.562 -9.141 1 89.75 127 SER A C 1
ATOM 1041 O O . SER A 1 127 ? 23.844 6.695 -10.305 1 89.75 127 SER A O 1
ATOM 1043 N N . ASP A 1 128 ? 23.812 5.473 -8.469 1 92.94 128 ASP A N 1
ATOM 1044 C CA . ASP A 1 128 ? 24.625 4.418 -9.07 1 92.94 128 ASP A CA 1
ATOM 1045 C C . ASP A 1 128 ? 24.312 3.062 -8.43 1 92.94 128 ASP A C 1
ATOM 1047 O O . ASP A 1 128 ? 23.422 2.951 -7.598 1 92.94 128 ASP A O 1
ATOM 1051 N N . TYR A 1 129 ? 24.984 2.076 -8.953 1 94.44 129 TYR A N 1
ATOM 1052 C CA . TYR A 1 129 ? 24.766 0.692 -8.539 1 94.44 129 TYR A CA 1
ATOM 1053 C C . TYR A 1 129 ? 24.938 0.534 -7.035 1 94.44 129 TYR A C 1
ATOM 1055 O O . TYR A 1 129 ? 24.141 -0.124 -6.375 1 94.44 129 TYR A O 1
ATOM 1063 N N . GLU A 1 130 ? 25.938 1.2 -6.477 1 95.75 130 GLU A N 1
ATOM 1064 C CA . GLU A 1 130 ? 26.266 1.043 -5.062 1 95.75 130 GLU A CA 1
ATOM 1065 C C . GLU A 1 130 ? 25.188 1.667 -4.176 1 95.75 130 GLU A C 1
ATOM 1067 O O . GLU A 1 130 ? 24.812 1.094 -3.15 1 95.75 130 GLU A O 1
ATOM 1072 N N . GLU A 1 131 ? 24.734 2.799 -4.543 1 96.56 131 GLU A N 1
ATOM 1073 C CA . GLU A 1 131 ? 23.672 3.463 -3.795 1 96.56 131 GLU A CA 1
ATOM 1074 C C . GLU A 1 131 ? 22.375 2.639 -3.811 1 96.56 131 GLU A C 1
ATOM 1076 O O . GLU A 1 131 ? 21.719 2.49 -2.781 1 96.56 131 GLU A O 1
ATOM 1081 N N . ARG A 1 132 ? 22.125 2.07 -4.965 1 96.62 132 ARG A N 1
ATOM 1082 C CA . ARG A 1 132 ? 20.938 1.218 -5.102 1 96.62 132 ARG A CA 1
ATOM 1083 C C . ARG A 1 132 ? 21.062 -0.028 -4.227 1 96.62 132 ARG A C 1
ATOM 1085 O O . ARG A 1 132 ? 20.109 -0.412 -3.547 1 96.62 132 ARG A O 1
ATOM 1092 N N . GLN A 1 133 ? 22.188 -0.602 -4.246 1 96.69 133 GLN A N 1
ATOM 1093 C CA . GLN A 1 133 ? 22.406 -1.811 -3.457 1 96.69 133 GLN A CA 1
ATOM 1094 C C . GLN A 1 133 ? 22.312 -1.52 -1.963 1 96.69 133 GLN A C 1
ATOM 1096 O O . GLN A 1 133 ? 21.797 -2.34 -1.198 1 96.69 133 GLN A O 1
ATOM 1101 N N . GLU A 1 134 ? 22.781 -0.375 -1.558 1 96.94 134 GLU A N 1
ATOM 1102 C CA . GLU A 1 134 ? 22.672 0.017 -0.155 1 96.94 134 GLU A CA 1
ATOM 1103 C C . GLU A 1 134 ? 21.219 0.191 0.26 1 96.94 134 GLU A C 1
ATOM 1105 O O . GLU A 1 134 ? 20.828 -0.237 1.347 1 96.94 134 GLU A O 1
ATOM 1110 N N . PHE A 1 135 ? 20.484 0.818 -0.584 1 97.06 135 PHE A N 1
ATOM 1111 C CA . PHE A 1 135 ? 19.062 0.991 -0.323 1 97.06 135 PHE A CA 1
ATOM 1112 C C . PHE A 1 135 ? 18.375 -0.359 -0.173 1 97.06 135 PHE A C 1
ATOM 1114 O O . PHE A 1 135 ? 17.609 -0.573 0.776 1 97.06 135 PHE A O 1
ATOM 1121 N N . ILE A 1 136 ? 18.641 -1.244 -1.09 1 96.81 136 ILE A N 1
ATOM 1122 C CA . ILE A 1 136 ? 18.047 -2.576 -1.086 1 96.81 136 ILE A CA 1
ATOM 1123 C C . ILE A 1 136 ? 18.422 -3.303 0.205 1 96.81 136 ILE A C 1
ATOM 1125 O O . ILE A 1 136 ? 17.562 -3.902 0.856 1 96.81 136 ILE A O 1
ATOM 1129 N N . LYS A 1 137 ? 19.641 -3.203 0.587 1 96.44 137 LYS A N 1
ATOM 1130 C CA . LYS A 1 137 ? 20.141 -3.859 1.794 1 96.44 137 LYS A CA 1
ATOM 1131 C C . LYS A 1 137 ? 19.422 -3.338 3.037 1 96.44 137 LYS A C 1
ATOM 1133 O O . LYS A 1 137 ? 18.953 -4.121 3.863 1 96.44 137 LYS A O 1
ATOM 1138 N N . LEU A 1 138 ? 19.328 -2.072 3.17 1 96.5 138 LEU A N 1
ATOM 1139 C CA . LEU A 1 138 ? 18.719 -1.459 4.344 1 96.5 138 LEU A CA 1
ATOM 1140 C C . LEU A 1 138 ? 17.219 -1.745 4.383 1 96.5 138 LEU A C 1
ATOM 1142 O O . LEU A 1 138 ? 16.656 -1.989 5.453 1 96.5 138 LEU A O 1
ATOM 1146 N N . PHE A 1 139 ? 16.578 -1.682 3.195 1 96.19 139 PHE A N 1
ATOM 1147 C CA . PHE A 1 139 ? 15.148 -1.961 3.131 1 96.19 139 PHE A CA 1
ATOM 1148 C C . PHE A 1 139 ? 14.859 -3.408 3.514 1 96.19 139 PHE A C 1
ATOM 1150 O O . PHE A 1 139 ? 13.922 -3.682 4.266 1 96.19 139 PHE A O 1
ATOM 1157 N N . ARG A 1 140 ? 15.656 -4.316 3.047 1 94.94 140 ARG A N 1
ATOM 1158 C CA . ARG A 1 140 ? 15.508 -5.723 3.414 1 94.94 140 ARG A CA 1
ATOM 1159 C C . ARG A 1 140 ? 15.594 -5.902 4.926 1 94.94 140 ARG A C 1
ATOM 1161 O O . ARG A 1 140 ? 14.773 -6.602 5.52 1 94.94 140 ARG A O 1
ATOM 1168 N N . LYS A 1 141 ? 16.562 -5.309 5.516 1 94.44 141 LYS A N 1
ATOM 1169 C CA . LYS A 1 141 ? 16.734 -5.387 6.965 1 94.44 141 LYS A CA 1
ATOM 1170 C C . LYS A 1 141 ? 15.523 -4.801 7.691 1 94.44 141 LYS A C 1
ATOM 1172 O O . LYS A 1 141 ? 15.078 -5.348 8.703 1 94.44 141 LYS A O 1
ATOM 1177 N N . ALA A 1 142 ? 15.047 -3.676 7.164 1 94.44 142 ALA A N 1
ATOM 1178 C CA . ALA A 1 142 ? 13.945 -2.957 7.805 1 94.44 142 ALA A CA 1
ATOM 1179 C C . ALA A 1 142 ? 12.664 -3.783 7.785 1 94.44 142 ALA A C 1
ATOM 1181 O O . ALA A 1 142 ? 11.82 -3.65 8.672 1 94.44 142 ALA A O 1
ATOM 1182 N N . VAL A 1 143 ? 12.492 -4.547 6.719 1 91.88 143 VAL A N 1
ATOM 1183 C CA . VAL A 1 143 ? 11.273 -5.328 6.562 1 91.88 143 VAL A CA 1
ATOM 1184 C C . VAL A 1 143 ? 11.438 -6.684 7.242 1 91.88 143 VAL A C 1
ATOM 1186 O O . VAL A 1 143 ? 10.453 -7.309 7.645 1 91.88 143 VAL A O 1
ATOM 1189 N N . ASN A 1 144 ? 12.68 -7.219 7.223 1 76.62 144 ASN A N 1
ATOM 1190 C CA . ASN A 1 144 ? 12.961 -8.531 7.789 1 76.62 144 ASN A CA 1
ATOM 1191 C C . ASN A 1 144 ? 12.82 -8.531 9.312 1 76.62 144 ASN A C 1
ATOM 1193 O O . ASN A 1 144 ? 13.703 -8.031 10.016 1 76.62 144 ASN A O 1
ATOM 1197 N N . ASN A 1 145 ? 11.711 -8.227 9.773 1 58.53 145 ASN A N 1
ATOM 1198 C CA . ASN A 1 145 ? 11.578 -8.273 11.227 1 58.53 145 ASN A CA 1
ATOM 1199 C C . ASN A 1 145 ? 11.625 -9.711 11.742 1 58.53 145 ASN A C 1
ATOM 1201 O O . ASN A 1 145 ? 10.812 -10.539 11.344 1 58.53 145 ASN A O 1
ATOM 1205 N N . GLU A 1 146 ? 12.719 -10.203 12.047 1 51.66 146 GLU A N 1
ATOM 1206 C CA . GLU A 1 146 ? 12.977 -11.461 12.75 1 51.66 146 GLU A CA 1
ATOM 1207 C C . GLU A 1 146 ? 11.844 -11.797 13.719 1 51.66 146 GLU A C 1
ATOM 1209 O O . GLU A 1 146 ? 11.586 -12.969 13.992 1 51.66 146 GLU A O 1
ATOM 1214 N N . LYS A 1 147 ? 11.469 -10.875 14.445 1 48.84 147 LYS A N 1
ATOM 1215 C CA . LYS A 1 147 ? 10.555 -11.211 15.531 1 48.84 147 LYS A CA 1
ATOM 1216 C C . LYS A 1 147 ? 9.289 -11.875 15 1 48.84 147 LYS A C 1
ATOM 1218 O O . LYS A 1 147 ? 8.609 -12.609 15.727 1 48.84 147 LYS A O 1
ATOM 1223 N N . ARG A 1 148 ? 8.773 -11.508 13.938 1 47.34 148 ARG A N 1
ATOM 1224 C CA . ARG A 1 148 ? 7.613 -12.188 13.383 1 47.34 148 ARG A CA 1
ATOM 1225 C C . ARG A 1 148 ? 7.938 -13.641 13.047 1 47.34 148 ARG A C 1
ATOM 1227 O O . ARG A 1 148 ? 7.059 -14.508 13.078 1 47.34 148 ARG A O 1
ATOM 1234 N N . ASN A 1 149 ? 9.016 -13.859 12.406 1 43.56 149 ASN A N 1
ATOM 1235 C CA . ASN A 1 149 ? 9.383 -15.258 12.234 1 43.56 149 ASN A CA 1
ATOM 1236 C C . ASN A 1 149 ? 9.359 -16.016 13.562 1 43.56 149 ASN A C 1
ATOM 1238 O O . ASN A 1 149 ? 9.234 -17.234 13.586 1 43.56 149 ASN A O 1
ATOM 1242 N N . ALA A 1 150 ? 9.891 -15.453 14.555 1 43 150 ALA A N 1
ATOM 1243 C CA . ALA A 1 150 ? 9.828 -16.25 15.773 1 43 150 ALA A CA 1
ATOM 1244 C C . ALA A 1 150 ? 8.391 -16.609 16.125 1 43 150 ALA A C 1
ATOM 1246 O O . ALA A 1 150 ? 8.125 -17.672 16.703 1 43 150 ALA A O 1
ATOM 1247 N N . LYS A 1 151 ? 7.43 -15.789 15.992 1 42.12 151 LYS A N 1
ATOM 1248 C CA . LYS A 1 151 ? 6.098 -16.234 16.391 1 42.12 151 LYS A CA 1
ATOM 1249 C C . LYS A 1 151 ? 5.559 -17.281 15.43 1 42.12 151 LYS A C 1
ATOM 1251 O O . LYS A 1 151 ? 4.492 -17.859 15.664 1 42.12 151 LYS A O 1
ATOM 1256 N N . GLU A 1 152 ? 5.77 -17.312 14.18 1 40.41 152 GLU A N 1
ATOM 1257 C CA . GLU A 1 152 ? 5.402 -18.453 13.344 1 40.41 152 GLU A CA 1
ATOM 1258 C C . GLU A 1 152 ? 6.016 -19.75 13.875 1 40.41 152 GLU A C 1
ATOM 1260 O O . GLU A 1 152 ? 5.547 -20.828 13.547 1 40.41 152 GLU A O 1
ATOM 1265 N N . GLU A 1 153 ? 7.258 -19.703 14.242 1 38.91 153 GLU A N 1
ATOM 1266 C CA . GLU A 1 153 ? 7.863 -20.969 14.648 1 38.91 153 GLU A CA 1
ATOM 1267 C C . GLU A 1 153 ? 7.258 -21.484 15.953 1 38.91 153 GLU A C 1
ATOM 1269 O O . GLU A 1 153 ? 7.555 -22.594 16.375 1 38.91 153 GLU A O 1
ATOM 1274 N N . LYS A 1 154 ? 6.734 -20.688 16.766 1 37.5 154 LYS A N 1
ATOM 1275 C CA . LYS A 1 154 ? 6.164 -21.391 17.906 1 37.5 154 LYS 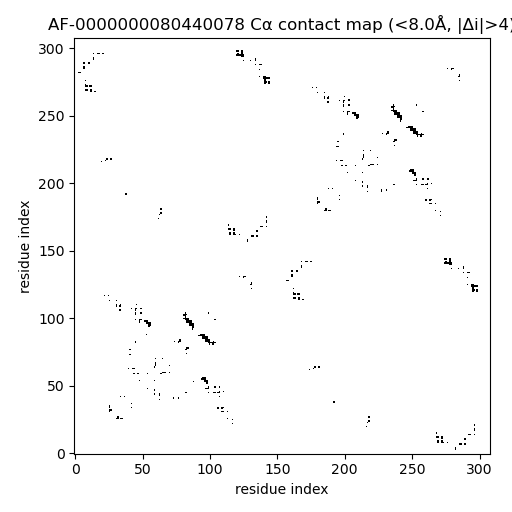A CA 1
ATOM 1276 C C . LYS A 1 154 ? 4.711 -21.781 17.641 1 37.5 154 LYS A C 1
ATOM 1278 O O . 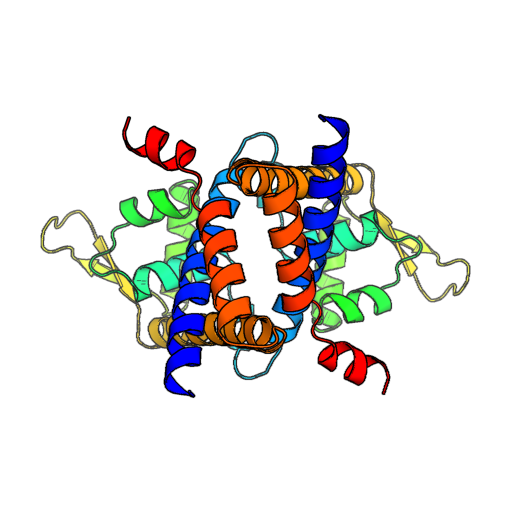LYS A 1 154 ? 3.953 -21.016 17.062 1 37.5 154 LYS A O 1
ATOM 1283 N N . MET B 1 1 ? 26.094 -3.721 -17.312 1 45.72 1 MET B N 1
ATOM 1284 C CA . MET B 1 1 ? 25.609 -2.502 -16.672 1 45.72 1 MET B CA 1
ATOM 1285 C C . MET B 1 1 ? 24.094 -2.527 -16.516 1 45.72 1 MET B C 1
ATOM 1287 O O . MET B 1 1 ? 23.562 -2.209 -15.453 1 45.72 1 MET B O 1
ATOM 1291 N N . GLU B 1 2 ? 23.391 -2.898 -17.719 1 57.69 2 GLU B N 1
ATOM 1292 C CA . GLU B 1 2 ? 21.938 -3.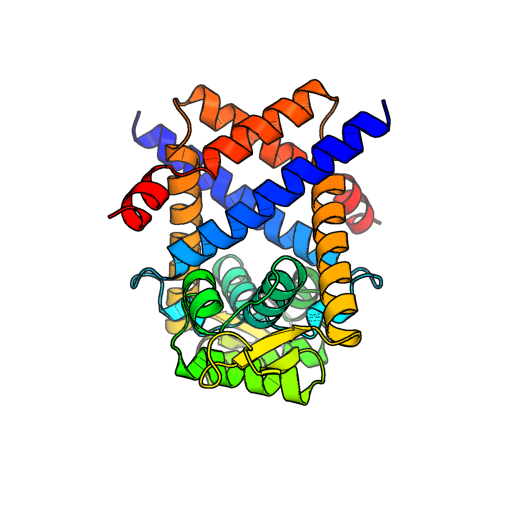02 -17.906 1 57.69 2 GLU B CA 1
ATOM 1293 C C . GLU B 1 2 ? 21.375 -4.199 -17.109 1 57.69 2 GLU B C 1
ATOM 1295 O O . GLU B 1 2 ? 20.344 -4.07 -16.453 1 57.69 2 GLU B O 1
ATOM 1300 N N . LYS B 1 3 ? 22.125 -5.336 -17.109 1 63.34 3 LYS B N 1
ATOM 1301 C CA . LYS B 1 3 ? 21.75 -6.57 -16.422 1 63.34 3 LYS B CA 1
ATOM 1302 C C . LYS B 1 3 ? 21.75 -6.375 -14.914 1 63.34 3 LYS B C 1
ATOM 1304 O O . LYS B 1 3 ? 20.891 -6.922 -14.219 1 63.34 3 LYS B O 1
ATOM 1309 N N . ASN B 1 4 ? 22.484 -5.402 -14.547 1 83.75 4 ASN B N 1
ATOM 1310 C CA . ASN B 1 4 ? 22.672 -5.176 -13.117 1 83.75 4 ASN B CA 1
ATOM 1311 C C . ASN B 1 4 ? 21.469 -4.469 -12.5 1 83.75 4 ASN B C 1
ATOM 1313 O O . ASN B 1 4 ? 21.031 -4.836 -11.414 1 83.75 4 ASN B O 1
ATOM 1317 N N . ILE B 1 5 ? 20.859 -3.727 -13.352 1 90.19 5 ILE B N 1
ATOM 1318 C CA . ILE B 1 5 ? 19.734 -2.979 -12.781 1 90.19 5 ILE B CA 1
ATOM 1319 C C . ILE B 1 5 ? 18.5 -3.873 -12.711 1 90.19 5 ILE B C 1
ATOM 1321 O O . ILE B 1 5 ? 17.703 -3.762 -11.773 1 90.19 5 ILE B O 1
ATOM 1325 N N . ASP B 1 6 ? 18.406 -4.859 -13.602 1 91.75 6 ASP B N 1
ATOM 1326 C CA . ASP B 1 6 ? 17.266 -5.766 -13.625 1 91.75 6 ASP B CA 1
ATOM 1327 C C . ASP B 1 6 ? 17.234 -6.645 -12.375 1 91.75 6 ASP B C 1
ATOM 1329 O O . ASP B 1 6 ? 16.172 -6.922 -11.82 1 91.75 6 ASP B O 1
ATOM 1333 N N . ASN B 1 7 ? 18.344 -7.059 -12.016 1 94.5 7 ASN B N 1
ATOM 1334 C CA . ASN B 1 7 ? 18.438 -7.852 -10.797 1 94.5 7 ASN B CA 1
ATOM 1335 C C . ASN B 1 7 ? 18.078 -7.027 -9.562 1 94.5 7 ASN B C 1
ATOM 1337 O O . ASN B 1 7 ? 17.391 -7.52 -8.672 1 94.5 7 ASN B O 1
ATOM 1341 N N . GLN B 1 8 ? 18.578 -5.816 -9.547 1 96 8 GLN B N 1
ATOM 1342 C CA . GLN B 1 8 ? 18.25 -4.926 -8.438 1 96 8 GLN B CA 1
ATOM 1343 C C . GLN B 1 8 ? 16.75 -4.637 -8.391 1 96 8 GLN B C 1
ATOM 1345 O O . GLN B 1 8 ? 16.156 -4.594 -7.309 1 96 8 GLN B O 1
ATOM 1350 N N . ILE B 1 9 ? 16.203 -4.531 -9.57 1 95.94 9 ILE B N 1
ATOM 1351 C CA . ILE B 1 9 ? 14.766 -4.281 -9.648 1 95.94 9 ILE B CA 1
ATOM 1352 C C . ILE B 1 9 ? 14 -5.492 -9.125 1 95.94 9 ILE B C 1
ATOM 1354 O O . ILE B 1 9 ? 13.047 -5.348 -8.359 1 95.94 9 ILE B O 1
ATOM 1358 N N . SER B 1 10 ? 14.43 -6.645 -9.477 1 94.25 10 SER B N 1
ATOM 1359 C CA . SER B 1 10 ? 13.789 -7.871 -9.008 1 94.25 10 SER B CA 1
ATOM 1360 C C . SER B 1 10 ? 13.914 -8.016 -7.492 1 94.25 10 SER B C 1
ATOM 1362 O O . SER B 1 10 ? 12.953 -8.383 -6.816 1 94.25 10 SER B O 1
ATOM 1364 N N . GLU B 1 11 ? 15.039 -7.68 -6.969 1 94 11 GLU B N 1
ATOM 1365 C CA . GLU B 1 11 ? 15.266 -7.754 -5.531 1 94 11 GLU B CA 1
ATOM 1366 C C . GLU B 1 11 ? 14.359 -6.781 -4.781 1 94 11 GLU B C 1
ATOM 1368 O O . GLU B 1 11 ? 13.711 -7.156 -3.799 1 94 11 GLU B O 1
ATOM 1373 N N . LEU B 1 12 ? 14.312 -5.559 -5.242 1 95.06 12 LEU B N 1
ATOM 1374 C CA . LEU B 1 12 ? 13.477 -4.566 -4.578 1 95.06 12 LEU B CA 1
ATOM 1375 C C . LEU B 1 12 ? 12.008 -4.949 -4.66 1 95.06 12 LEU B C 1
ATOM 1377 O O . LEU B 1 12 ? 11.258 -4.773 -3.695 1 95.06 12 LEU B O 1
ATOM 1381 N N . SER B 1 13 ? 11.656 -5.469 -5.809 1 92.94 13 SER B N 1
ATOM 1382 C CA . SER B 1 13 ? 10.273 -5.91 -5.98 1 92.94 13 SER B CA 1
ATOM 1383 C C . SER B 1 13 ? 9.914 -7.004 -4.977 1 92.94 13 SER B C 1
ATOM 1385 O O . SER B 1 13 ? 8.82 -7 -4.414 1 92.94 13 SER B O 1
ATOM 1387 N N . ASN B 1 14 ? 10.797 -7.891 -4.711 1 89.25 14 ASN B N 1
ATOM 1388 C CA . ASN B 1 14 ? 10.57 -8.953 -3.734 1 89.25 14 ASN B CA 1
ATOM 1389 C C . ASN B 1 14 ? 10.461 -8.391 -2.318 1 89.25 14 ASN B C 1
ATOM 1391 O O . ASN B 1 14 ? 9.625 -8.836 -1.532 1 89.25 14 ASN B O 1
ATOM 1395 N N . ILE B 1 15 ? 11.258 -7.457 -1.994 1 91.69 15 ILE B N 1
ATOM 1396 C CA . ILE B 1 15 ? 11.219 -6.82 -0.683 1 91.69 15 ILE B CA 1
ATOM 1397 C C . ILE B 1 15 ? 9.898 -6.086 -0.501 1 91.69 15 ILE B C 1
ATOM 1399 O O . ILE B 1 15 ? 9.305 -6.109 0.582 1 91.69 15 ILE B O 1
ATOM 1403 N N . PHE B 1 16 ? 9.516 -5.473 -1.543 1 87.62 16 PHE B N 1
ATOM 1404 C CA . PHE B 1 16 ? 8.234 -4.777 -1.492 1 87.62 16 PHE B CA 1
ATOM 1405 C C . PHE B 1 16 ? 7.098 -5.746 -1.189 1 87.62 16 PHE B C 1
ATOM 1407 O O . PHE B 1 16 ? 6.191 -5.426 -0.417 1 87.62 16 PHE B O 1
ATOM 1414 N N . HIS B 1 17 ? 7.152 -6.867 -1.827 1 82.81 17 HIS B N 1
ATOM 1415 C CA . HIS B 1 17 ? 6.168 -7.902 -1.526 1 82.81 17 HIS B CA 1
ATOM 1416 C C . HIS B 1 17 ? 6.215 -8.297 -0.053 1 82.81 17 HIS B C 1
ATOM 1418 O O . HIS B 1 17 ? 5.172 -8.406 0.596 1 82.81 17 HIS B O 1
ATOM 1424 N N . GLU B 1 18 ? 7.34 -8.5 0.431 1 84.25 18 GLU B N 1
ATOM 1425 C CA . GLU B 1 18 ? 7.496 -8.836 1.843 1 84.25 18 GLU B CA 1
ATOM 1426 C C . GLU B 1 18 ? 6.988 -7.711 2.738 1 84.25 18 GLU B C 1
ATOM 1428 O O . GLU B 1 18 ? 6.363 -7.965 3.771 1 84.25 18 GLU B O 1
ATOM 1433 N N . PHE B 1 19 ? 7.266 -6.543 2.328 1 88.06 19 PHE B N 1
ATOM 1434 C CA . PHE B 1 19 ? 6.816 -5.375 3.076 1 88.06 19 PHE B CA 1
ATOM 1435 C C . PHE B 1 19 ? 5.297 -5.324 3.141 1 88.06 19 PHE B C 1
ATOM 1437 O O . PHE B 1 19 ? 4.723 -5.031 4.191 1 88.06 19 PHE B O 1
ATOM 1444 N N . LEU B 1 20 ? 4.68 -5.539 2.029 1 81.81 20 LEU B N 1
ATOM 1445 C CA . LEU B 1 20 ? 3.223 -5.516 1.981 1 81.81 20 LEU B CA 1
ATOM 1446 C C . LEU B 1 20 ? 2.633 -6.57 2.912 1 81.81 20 LEU B C 1
ATOM 1448 O O . LEU B 1 20 ? 1.643 -6.312 3.602 1 81.81 20 LEU B O 1
ATOM 1452 N N . VAL B 1 21 ? 3.199 -7.75 2.959 1 77.69 21 VAL B N 1
ATOM 1453 C CA . VAL B 1 21 ? 2.752 -8.805 3.859 1 77.69 21 VAL B CA 1
ATOM 1454 C C . VAL B 1 21 ? 2.973 -8.383 5.309 1 77.69 21 VAL B C 1
ATOM 1456 O O . VAL B 1 21 ? 2.078 -8.523 6.145 1 77.69 21 VAL B O 1
ATOM 1459 N N . PHE B 1 22 ? 4.125 -7.828 5.539 1 82.75 22 PHE B N 1
ATOM 1460 C CA . PHE B 1 22 ? 4.492 -7.316 6.855 1 82.75 22 PHE B CA 1
ATOM 1461 C C . PHE B 1 22 ? 3.504 -6.254 7.32 1 82.75 22 PHE B C 1
ATOM 1463 O O . PHE B 1 22 ? 3 -6.316 8.445 1 82.75 22 PHE B O 1
ATOM 1470 N N . ARG B 1 23 ? 3.236 -5.312 6.492 1 86.12 23 ARG B N 1
ATOM 1471 C CA . ARG B 1 23 ? 2.316 -4.219 6.793 1 86.12 23 ARG B CA 1
ATOM 1472 C C . ARG B 1 23 ? 0.916 -4.75 7.086 1 86.12 23 ARG B C 1
ATOM 1474 O O . ARG B 1 23 ? 0.248 -4.281 8.008 1 86.12 23 ARG B O 1
ATOM 1481 N N . LYS B 1 24 ? 0.46 -5.633 6.375 1 79.81 24 LYS B N 1
ATOM 1482 C CA . LYS B 1 24 ? -0.848 -6.25 6.582 1 79.81 24 LYS B CA 1
ATOM 1483 C C . LYS B 1 24 ? -0.922 -6.941 7.941 1 79.81 24 LYS B C 1
ATOM 1485 O O . LYS B 1 24 ? -1.941 -6.863 8.625 1 79.81 24 LYS B O 1
ATOM 1490 N N . TYR B 1 25 ? 0.086 -7.637 8.242 1 79.44 25 TYR B N 1
ATOM 1491 C CA . TYR B 1 25 ? 0.145 -8.305 9.539 1 79.44 25 TYR B CA 1
ATOM 1492 C C . TYR B 1 25 ? -0.024 -7.301 10.68 1 79.44 25 TYR B C 1
ATOM 1494 O O . TYR B 1 25 ? -0.76 -7.559 11.633 1 79.44 25 TYR B O 1
ATOM 1502 N N . LEU B 1 26 ? 0.622 -6.199 10.523 1 84.88 26 LEU B N 1
ATOM 1503 C CA . LEU B 1 26 ? 0.548 -5.176 11.555 1 84.88 26 LEU B CA 1
ATOM 1504 C C . LEU B 1 26 ? -0.845 -4.559 11.609 1 84.88 26 LEU B C 1
ATOM 1506 O O . LEU B 1 26 ? -1.321 -4.184 12.688 1 84.88 26 LEU B O 1
ATOM 1510 N N . GLU B 1 27 ? -1.466 -4.469 10.492 1 85.31 27 GLU B N 1
ATOM 1511 C CA . GLU B 1 27 ? -2.793 -3.869 10.398 1 85.31 27 GLU B CA 1
ATOM 1512 C C . GLU B 1 27 ? -3.834 -4.719 11.125 1 85.31 27 GLU B C 1
ATOM 1514 O O . GLU B 1 27 ? -4.91 -4.227 11.469 1 85.31 27 GLU B O 1
ATOM 1519 N N . LEU B 1 28 ? -3.51 -5.957 11.359 1 79.81 28 LEU B N 1
ATOM 1520 C CA . LEU B 1 28 ? -4.441 -6.891 11.984 1 79.81 28 LEU B CA 1
ATOM 1521 C C . LEU B 1 28 ? -4.516 -6.66 13.484 1 79.81 28 LEU B C 1
ATOM 1523 O O . LEU B 1 28 ? -5.422 -7.164 14.156 1 79.81 28 LEU B O 1
ATOM 1527 N N . GLU B 1 29 ? -3.611 -5.984 14 1 82.56 29 GLU B N 1
ATOM 1528 C CA . GLU B 1 29 ? -3.684 -5.676 15.43 1 82.56 29 GLU B CA 1
ATOM 1529 C C . GLU B 1 29 ? -5.008 -5.008 15.781 1 82.56 29 GLU B C 1
ATOM 1531 O O . GLU B 1 29 ? -5.504 -4.164 15.031 1 82.56 29 GLU B O 1
ATOM 1536 N N . LYS B 1 30 ? -5.543 -5.32 16.875 1 83.12 30 LYS B N 1
ATOM 1537 C CA . LYS B 1 30 ? -6.855 -4.879 17.328 1 83.12 30 LYS B CA 1
ATOM 1538 C C . LYS B 1 30 ? -6.945 -3.354 17.359 1 83.12 30 LYS B C 1
ATOM 1540 O O . LYS B 1 30 ? -8 -2.781 17.078 1 83.12 30 LYS B O 1
ATOM 1545 N N . ARG B 1 31 ? -5.844 -2.725 17.703 1 88.5 31 ARG B N 1
ATOM 1546 C CA . ARG B 1 31 ? -5.852 -1.273 17.844 1 88.5 31 ARG B CA 1
ATOM 1547 C C . ARG B 1 31 ? -6.047 -0.583 16.5 1 88.5 31 ARG B C 1
ATOM 1549 O O . ARG B 1 31 ? -6.332 0.614 16.453 1 88.5 31 ARG B O 1
ATOM 1556 N N . PHE B 1 32 ? -5.965 -1.344 15.43 1 90.75 32 PHE B N 1
ATOM 1557 C CA . PHE B 1 32 ? -6.148 -0.755 14.109 1 90.75 32 PHE B CA 1
ATOM 1558 C C . PHE B 1 32 ? -7.34 -1.384 13.398 1 90.75 32 PHE B C 1
ATOM 1560 O O . PHE B 1 32 ? -7.414 -1.37 12.164 1 90.75 32 PHE B O 1
ATOM 1567 N N . SER B 1 33 ? -8.297 -1.881 14.094 1 87 33 SER B N 1
ATOM 1568 C CA . SER B 1 33 ? -9.398 -2.689 13.57 1 87 33 SER B CA 1
ATOM 1569 C C . SER B 1 33 ? -10.336 -1.853 12.711 1 87 33 SER B C 1
ATOM 1571 O O . SER B 1 33 ? -10.992 -2.377 11.812 1 87 33 SER B O 1
ATOM 1573 N N . ASN B 1 34 ? -10.422 -0.555 12.891 1 89.31 34 ASN B N 1
ATOM 1574 C CA . ASN B 1 34 ? -11.352 0.281 12.148 1 89.31 34 ASN B CA 1
ATOM 1575 C C . ASN B 1 34 ? -10.883 0.514 10.719 1 89.31 34 ASN B C 1
ATOM 1577 O O . ASN B 1 34 ? -11.688 0.804 9.828 1 89.31 34 ASN B O 1
ATOM 1581 N N . LEU B 1 35 ? -9.625 0.321 10.484 1 87.94 35 LEU B N 1
ATOM 1582 C CA . LEU B 1 35 ? -9.055 0.653 9.18 1 87.94 35 LEU B CA 1
ATOM 1583 C C . LEU B 1 35 ? -9.492 -0.358 8.125 1 87.94 35 LEU B C 1
ATOM 1585 O O . LEU B 1 35 ? -9.625 -0.013 6.949 1 87.94 35 LEU B O 1
ATOM 1589 N N . ASN B 1 36 ? -9.727 -1.536 8.539 1 80.19 36 ASN B N 1
ATOM 1590 C CA . ASN B 1 36 ? -10.062 -2.594 7.59 1 80.19 36 ASN B CA 1
ATOM 1591 C C . ASN B 1 36 ? -11.508 -2.477 7.109 1 80.19 36 ASN B C 1
ATOM 1593 O O . ASN B 1 36 ? -11.938 -3.232 6.238 1 80.19 36 ASN B O 1
ATOM 1597 N N . LYS B 1 37 ? -12.195 -1.517 7.617 1 83.56 37 LYS B N 1
ATOM 1598 C CA . LYS B 1 37 ? -13.594 -1.316 7.258 1 83.56 37 LYS B CA 1
ATOM 1599 C C . LYS B 1 37 ? -13.727 -0.386 6.055 1 83.56 37 LYS B C 1
ATOM 1601 O O . LYS B 1 37 ? -14.82 -0.214 5.512 1 83.56 37 LYS B O 1
ATOM 1606 N N . PHE B 1 38 ? -12.617 0.177 5.703 1 87 38 PHE B N 1
ATOM 1607 C CA . PHE B 1 38 ? -12.648 1.176 4.641 1 87 38 PHE B CA 1
ATOM 1608 C C . PHE B 1 38 ? -11.703 0.788 3.508 1 87 38 PHE B C 1
ATOM 1610 O O . PHE B 1 38 ? -10.695 0.121 3.734 1 87 38 PHE B O 1
ATOM 1617 N N . SER B 1 39 ? -12.039 1.182 2.307 1 82.25 39 SER B N 1
ATOM 1618 C CA . SER B 1 39 ? -11.164 0.969 1.161 1 82.25 39 SER B CA 1
ATOM 1619 C C . SER B 1 39 ? -9.977 1.929 1.188 1 82.25 39 SER B C 1
ATOM 1621 O O . SER B 1 39 ? -9.977 2.906 1.938 1 82.25 39 SER B O 1
ATOM 1623 N N . VAL B 1 40 ? -9.016 1.715 0.366 1 81.75 40 VAL B N 1
ATOM 1624 C CA . VAL B 1 40 ? -7.824 2.549 0.256 1 81.75 40 VAL B CA 1
ATOM 1625 C C . VAL B 1 40 ? -8.219 3.973 -0.127 1 81.75 40 VAL B C 1
ATOM 1627 O O . VAL B 1 40 ? -7.699 4.941 0.431 1 81.75 40 VAL B O 1
ATOM 1630 N N . ASN B 1 41 ? -9.18 4.051 -1.046 1 85 41 ASN B N 1
ATOM 1631 C CA . ASN B 1 41 ? -9.609 5.367 -1.49 1 85 41 ASN B CA 1
ATOM 1632 C C . ASN B 1 41 ? -10.344 6.121 -0.382 1 85 41 ASN B C 1
ATOM 1634 O O . ASN B 1 41 ? -10.172 7.332 -0.228 1 85 41 ASN B O 1
ATOM 1638 N N . GLU B 1 42 ? -11.109 5.375 0.35 1 90.44 42 GLU B N 1
ATOM 1639 C CA . GLU B 1 42 ? -11.812 6 1.468 1 90.44 42 GLU B CA 1
ATOM 1640 C C . GLU B 1 42 ? -10.828 6.512 2.518 1 90.44 42 GLU B C 1
ATOM 1642 O O . GLU B 1 42 ? -10.953 7.645 2.99 1 90.44 42 GLU B O 1
ATOM 1647 N N . ILE B 1 43 ? -9.891 5.719 2.836 1 89.75 43 ILE B N 1
ATOM 1648 C CA . ILE B 1 43 ? -8.875 6.105 3.807 1 89.75 43 ILE B CA 1
ATOM 1649 C C . ILE B 1 43 ? -8.078 7.293 3.275 1 89.75 43 ILE B C 1
ATOM 1651 O O . ILE B 1 43 ? -7.746 8.211 4.027 1 89.75 43 ILE B O 1
ATOM 1655 N N . SER B 1 44 ? -7.785 7.27 2.031 1 88.94 44 SER B N 1
ATOM 1656 C CA . SER B 1 44 ? -7.047 8.367 1.416 1 88.94 44 SER B CA 1
ATOM 1657 C C . SER B 1 44 ? -7.797 9.688 1.558 1 88.94 44 SER B C 1
ATOM 1659 O O . SER B 1 44 ? -7.203 10.711 1.894 1 88.94 44 SER B O 1
ATOM 1661 N N . ILE B 1 45 ? -9.055 9.648 1.332 1 92.44 45 ILE B N 1
ATOM 1662 C CA . ILE B 1 45 ? -9.883 10.844 1.457 1 92.44 45 ILE B CA 1
ATOM 1663 C C . ILE B 1 45 ? -9.891 11.312 2.908 1 92.44 45 ILE B C 1
ATOM 1665 O O . ILE B 1 45 ? -9.664 12.492 3.186 1 92.44 45 ILE B O 1
ATOM 1669 N N . ILE B 1 46 ? -10.117 10.383 3.793 1 94.88 46 ILE B N 1
ATOM 1670 C CA . ILE B 1 46 ? -10.18 10.695 5.215 1 94.88 46 ILE B CA 1
ATOM 1671 C C . ILE B 1 46 ? -8.859 11.32 5.668 1 94.88 46 ILE B C 1
ATOM 1673 O O . ILE B 1 46 ? -8.852 12.336 6.363 1 94.88 46 ILE B O 1
ATOM 1677 N N . ASN B 1 47 ? -7.828 10.766 5.234 1 90.94 47 ASN B N 1
ATOM 1678 C CA . ASN B 1 47 ? -6.512 11.258 5.625 1 90.94 47 ASN B CA 1
ATOM 1679 C C . ASN B 1 47 ? -6.238 12.648 5.051 1 90.94 47 ASN B C 1
ATOM 1681 O O . ASN B 1 47 ? -5.645 13.492 5.719 1 90.94 47 ASN B O 1
ATOM 1685 N N . MET B 1 48 ? -6.598 12.812 3.857 1 89.94 48 MET B N 1
ATOM 1686 C CA . MET B 1 48 ? -6.43 14.133 3.248 1 89.94 48 MET B CA 1
ATOM 1687 C C . MET B 1 48 ? -7.176 15.195 4.047 1 89.94 48 MET B C 1
ATOM 1689 O O . MET B 1 48 ? -6.629 16.266 4.324 1 89.94 48 MET B O 1
ATOM 1693 N N . LEU B 1 49 ? -8.359 14.859 4.402 1 94.38 49 LEU B N 1
ATOM 1694 C CA . LEU B 1 49 ? -9.195 15.797 5.148 1 94.38 49 LEU B CA 1
ATOM 1695 C C . LEU B 1 49 ? -8.648 16 6.559 1 94.38 49 LEU B C 1
ATOM 1697 O O . LEU B 1 49 ? -8.836 17.062 7.152 1 94.38 49 LEU B O 1
ATOM 1701 N N . GLY B 1 50 ? -8.047 15 7.09 1 93.12 50 GLY B N 1
ATOM 1702 C CA . GLY B 1 50 ? -7.48 15.078 8.43 1 93.12 50 GLY B CA 1
ATOM 1703 C C . GLY B 1 50 ? -6.234 15.938 8.492 1 93.12 50 GLY B C 1
ATOM 1704 O O . GLY B 1 50 ? -5.879 16.438 9.562 1 93.12 50 GLY B O 1
ATOM 1705 N N . HIS B 1 51 ? -5.605 16.188 7.391 1 90.44 51 HIS B N 1
ATOM 1706 C CA . HIS B 1 51 ? -4.316 16.875 7.395 1 90.44 51 HIS B CA 1
ATOM 1707 C C . HIS B 1 51 ? -4.395 18.188 6.637 1 90.44 51 HIS B C 1
ATOM 1709 O O . HIS B 1 51 ? -3.402 18.922 6.539 1 90.44 51 HIS B O 1
ATOM 1715 N N . ASN B 1 52 ? -5.496 18.359 6.027 1 88.5 52 ASN B N 1
ATOM 1716 C CA . ASN B 1 52 ? -5.695 19.594 5.289 1 88.5 52 ASN B CA 1
ATOM 1717 C C . ASN B 1 52 ? -7.016 20.266 5.656 1 88.5 52 ASN B C 1
ATOM 1719 O O . ASN B 1 52 ? -8.023 19.594 5.863 1 88.5 52 ASN B O 1
ATOM 1723 N N . ASP B 1 53 ? -6.945 21.547 5.738 1 86.31 53 ASP B N 1
ATOM 1724 C CA . ASP B 1 53 ? -8.164 22.312 5.996 1 86.31 53 ASP B CA 1
ATOM 1725 C C . ASP B 1 53 ? -8.758 22.859 4.695 1 86.31 53 ASP B C 1
ATOM 1727 O O . ASP B 1 53 ? -8.055 23 3.695 1 86.31 53 ASP B O 1
ATOM 1731 N N . ASN B 1 54 ? -10.102 23.062 4.703 1 86.69 54 ASN B N 1
ATOM 1732 C CA . ASN B 1 54 ? -10.797 23.703 3.596 1 86.69 54 ASN B CA 1
ATOM 1733 C C . ASN B 1 54 ? -10.617 22.938 2.293 1 86.69 54 ASN B C 1
ATOM 1735 O O . ASN B 1 54 ? -10.328 23.516 1.251 1 86.69 54 ASN B O 1
ATOM 1739 N N . VAL B 1 55 ? -10.695 21.656 2.406 1 91.12 55 VAL B N 1
ATOM 1740 C CA . VAL B 1 55 ? -10.539 20.812 1.233 1 91.12 55 VAL B CA 1
ATOM 1741 C C . VAL B 1 55 ? -11.836 20.797 0.425 1 91.12 55 VAL B C 1
ATOM 1743 O O . VAL B 1 55 ? -12.922 20.609 0.98 1 91.12 55 VAL B O 1
ATOM 1746 N N . ILE B 1 56 ? -11.68 21.125 -0.878 1 88.19 56 ILE B N 1
ATOM 1747 C CA . ILE B 1 56 ? -12.805 21.047 -1.798 1 88.19 56 ILE B CA 1
ATOM 1748 C C . ILE B 1 56 ? -12.664 19.828 -2.701 1 88.19 56 ILE B C 1
ATOM 1750 O O . ILE B 1 56 ? -11.625 19.172 -2.695 1 88.19 56 ILE B O 1
ATOM 1754 N N . LEU B 1 57 ? -13.719 19.531 -3.418 1 87.38 57 LEU B N 1
ATOM 1755 C CA . LEU B 1 57 ? -13.758 18.328 -4.25 1 87.38 57 LEU B CA 1
ATOM 1756 C C . LEU B 1 57 ? -12.594 18.328 -5.242 1 87.38 57 LEU B C 1
ATOM 1758 O O . LEU B 1 57 ? -11.977 17.281 -5.465 1 87.38 57 LEU B O 1
ATOM 1762 N N . LYS B 1 58 ? -12.281 19.422 -5.758 1 85.38 58 LYS B N 1
ATOM 1763 C CA . LYS B 1 58 ? -11.219 19.531 -6.758 1 85.38 58 LYS B CA 1
ATOM 1764 C C . LYS B 1 58 ? -9.875 19.109 -6.18 1 85.38 58 LYS B C 1
ATOM 1766 O O . LYS B 1 58 ? -9.07 18.484 -6.867 1 85.38 58 LYS B O 1
ATOM 1771 N N . ASP B 1 59 ? -9.633 19.438 -4.977 1 86.31 59 ASP B N 1
ATOM 1772 C CA . ASP B 1 59 ? -8.383 19.094 -4.305 1 86.31 59 ASP B CA 1
ATOM 1773 C C . ASP B 1 59 ? -8.227 17.578 -4.195 1 86.31 59 ASP B C 1
ATOM 1775 O O . ASP B 1 59 ? -7.117 17.047 -4.336 1 86.31 59 ASP B O 1
ATOM 1779 N N . ILE B 1 60 ? -9.32 16.922 -3.975 1 88.5 60 ILE B N 1
ATOM 1780 C CA . ILE B 1 60 ? -9.305 15.484 -3.771 1 88.5 60 ILE B CA 1
ATOM 1781 C C . ILE B 1 60 ? -9.086 14.773 -5.105 1 88.5 60 ILE B C 1
ATOM 1783 O O . ILE B 1 60 ? -8.32 13.812 -5.191 1 88.5 60 ILE B O 1
ATOM 1787 N N . ILE B 1 61 ? -9.695 15.258 -6.137 1 84.5 61 ILE B N 1
ATOM 1788 C CA . ILE B 1 61 ? -9.57 14.688 -7.473 1 84.5 61 ILE B CA 1
ATOM 1789 C C . ILE B 1 61 ? -8.102 14.695 -7.902 1 84.5 61 ILE B C 1
ATOM 1791 O O . ILE B 1 61 ? -7.617 13.727 -8.492 1 84.5 61 ILE B O 1
ATOM 1795 N N . ASP B 1 62 ? -7.418 15.75 -7.559 1 78.19 62 ASP B N 1
ATOM 1796 C CA . ASP B 1 62 ? -6.027 15.93 -7.961 1 78.19 62 ASP B CA 1
ATOM 1797 C C . ASP B 1 62 ? -5.113 14.938 -7.246 1 78.19 62 ASP B C 1
ATOM 1799 O O . ASP B 1 62 ? -4.02 14.633 -7.73 1 78.19 62 ASP B O 1
ATOM 1803 N N . VAL B 1 63 ? -5.578 14.414 -6.168 1 75 63 VAL B N 1
ATOM 1804 C CA . VAL B 1 63 ? -4.738 13.539 -5.363 1 75 63 VAL B CA 1
ATOM 1805 C C . VAL B 1 63 ? -5.125 12.078 -5.613 1 75 63 VAL B C 1
ATOM 1807 O O . VAL B 1 63 ? -4.258 11.227 -5.832 1 75 63 VAL B O 1
ATOM 1810 N N . ILE B 1 64 ? -6.34 11.711 -5.543 1 76.94 64 ILE B N 1
ATOM 1811 C CA . ILE B 1 64 ? -6.809 10.328 -5.625 1 76.94 64 ILE B CA 1
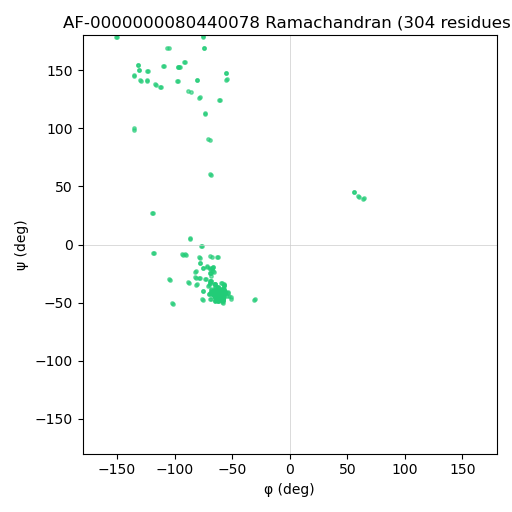ATOM 1812 C C . ILE B 1 64 ? -6.906 9.906 -7.09 1 76.94 64 ILE B C 1
ATOM 1814 O O . ILE B 1 64 ? -6.785 8.727 -7.41 1 76.94 64 ILE B O 1
ATOM 1818 N N . LYS B 1 65 ? -7.055 10.828 -8.023 1 76.69 65 LYS B N 1
ATOM 1819 C CA . LYS B 1 65 ? -7.051 10.641 -9.469 1 76.69 65 LYS B CA 1
ATOM 1820 C C . LYS B 1 65 ? -8.102 9.617 -9.891 1 76.69 65 LYS B C 1
ATOM 1822 O O . LYS B 1 65 ? -7.801 8.695 -10.656 1 76.69 65 LYS B O 1
ATOM 1827 N N . VAL B 1 66 ? -9.281 9.703 -9.367 1 77.88 66 VAL B N 1
ATOM 1828 C CA . VAL B 1 66 ? -10.453 8.945 -9.805 1 77.88 66 VAL B CA 1
ATOM 1829 C C . VAL B 1 66 ? -11.438 9.883 -10.5 1 77.88 66 VAL B C 1
ATOM 1831 O O . VAL B 1 66 ? -11.422 11.094 -10.281 1 77.88 66 VAL B O 1
ATOM 1834 N N . PRO B 1 67 ? -12.219 9.266 -11.398 1 81.12 67 PRO B N 1
ATOM 1835 C CA . PRO B 1 67 ? -13.234 10.094 -12.047 1 81.12 67 PRO B CA 1
ATOM 1836 C C . PRO B 1 67 ? -14.148 10.797 -11.047 1 81.12 67 PRO B C 1
ATOM 1838 O O . PRO B 1 67 ? -14.398 10.273 -9.961 1 81.12 67 PRO B O 1
ATOM 1841 N N . LYS B 1 68 ? -14.586 11.977 -11.422 1 87.12 68 LYS B N 1
ATOM 1842 C CA . LYS B 1 68 ? -15.414 12.805 -10.547 1 87.12 68 LYS B CA 1
ATOM 1843 C C . LYS B 1 68 ? -16.641 12.039 -10.055 1 87.12 68 LYS B C 1
ATOM 1845 O O . LYS B 1 68 ? -17.016 12.148 -8.883 1 87.12 68 LYS B O 1
ATOM 1850 N N . SER B 1 69 ? -17.219 11.297 -10.922 1 89.56 69 SER B N 1
ATOM 1851 C CA . SER B 1 69 ? -18.406 10.531 -10.547 1 89.56 69 SER B CA 1
ATOM 1852 C C . SER B 1 69 ? -18.094 9.523 -9.453 1 89.56 69 SER B C 1
ATOM 1854 O O . SER B 1 69 ? -18.875 9.367 -8.508 1 89.56 69 SER B O 1
ATOM 1856 N N . THR B 1 70 ? -16.969 8.875 -9.531 1 86.5 70 THR B N 1
ATOM 1857 C CA . THR B 1 70 ? -16.516 7.91 -8.531 1 86.5 70 THR B CA 1
ATOM 1858 C C . THR B 1 70 ? -16.234 8.602 -7.195 1 86.5 70 THR B C 1
ATOM 1860 O O . THR B 1 70 ? -16.641 8.109 -6.141 1 86.5 70 THR B O 1
ATOM 1863 N N . LEU B 1 71 ? -15.625 9.688 -7.34 1 90.31 71 LEU B N 1
ATOM 1864 C CA . LEU B 1 71 ? -15.289 10.445 -6.137 1 90.31 71 LEU B CA 1
ATOM 1865 C C . LEU B 1 71 ? -16.547 10.891 -5.41 1 90.31 71 LEU B C 1
ATOM 1867 O O . LEU B 1 71 ? -16.641 10.773 -4.184 1 90.31 71 LEU B O 1
ATOM 1871 N N . THR B 1 72 ? -17.5 11.391 -6.137 1 91.5 72 THR B N 1
ATOM 1872 C CA . THR B 1 72 ? -18.766 11.82 -5.551 1 91.5 72 THR B CA 1
ATOM 1873 C C . THR B 1 72 ? -19.438 10.664 -4.816 1 91.5 72 THR B C 1
ATOM 1875 O O . THR B 1 72 ? -19.953 10.836 -3.713 1 91.5 72 THR B O 1
ATOM 1878 N N . GLY B 1 73 ? -19.375 9.555 -5.469 1 92.94 73 GLY B N 1
ATOM 1879 C CA . GLY B 1 73 ? -19.922 8.367 -4.832 1 92.94 73 GLY B CA 1
ATOM 1880 C C . GLY B 1 73 ? -19.234 8.016 -3.531 1 92.94 73 GLY B C 1
ATOM 1881 O O . GLY B 1 73 ? -19.891 7.656 -2.551 1 92.94 73 GLY B O 1
ATOM 1882 N N . LEU B 1 74 ? -17.969 8.094 -3.514 1 93 74 LEU B N 1
ATOM 1883 C CA . LEU B 1 74 ? -17.172 7.801 -2.322 1 93 74 LEU B CA 1
ATOM 1884 C C . LEU B 1 74 ? -17.484 8.789 -1.205 1 93 74 LEU B C 1
ATOM 1886 O O . LEU B 1 74 ? -17.641 8.398 -0.045 1 93 74 LEU B O 1
ATOM 1890 N N . ILE B 1 75 ? -17.609 10.008 -1.547 1 94.12 75 ILE B N 1
ATOM 1891 C CA . ILE B 1 75 ? -17.906 11.047 -0.567 1 94.12 75 ILE B CA 1
ATOM 1892 C C . ILE B 1 75 ? -19.297 10.82 0.017 1 94.12 75 ILE B C 1
ATOM 1894 O O . ILE B 1 75 ? -19.5 10.93 1.229 1 94.12 75 ILE B O 1
ATOM 1898 N N . ASN B 1 76 ? -20.25 10.516 -0.846 1 95.56 76 ASN B N 1
ATOM 1899 C CA . ASN B 1 76 ? -21.594 10.211 -0.387 1 95.56 76 ASN B CA 1
ATOM 1900 C C . ASN B 1 76 ? -21.609 9.062 0.613 1 95.56 76 ASN B C 1
ATOM 1902 O O . ASN B 1 76 ? -22.297 9.125 1.63 1 95.56 76 ASN B O 1
ATOM 1906 N N . LYS B 1 77 ? -20.844 8.109 0.327 1 95.62 77 LYS B N 1
ATOM 1907 C CA . LYS B 1 77 ? -20.75 6.953 1.213 1 95.62 77 LYS B CA 1
ATOM 1908 C C . LYS B 1 77 ? -20.156 7.344 2.562 1 95.62 77 LYS B C 1
ATOM 1910 O O . LYS B 1 77 ? -20.656 6.922 3.611 1 95.62 77 LYS B O 1
ATOM 1915 N N . LEU B 1 78 ? -19.109 8.117 2.547 1 96.81 78 LEU B N 1
ATOM 1916 C CA . LEU B 1 78 ? -18.453 8.562 3.771 1 96.81 78 LEU B CA 1
ATOM 1917 C C . LEU B 1 78 ? -19.375 9.453 4.598 1 96.81 78 LEU B C 1
ATOM 1919 O O . LEU B 1 78 ? -19.359 9.398 5.828 1 96.81 78 LEU B O 1
ATOM 1923 N N . GLU B 1 79 ? -20.188 10.211 3.898 1 96.44 79 GLU B N 1
ATOM 1924 C CA . GLU B 1 79 ? -21.172 11.039 4.574 1 96.44 79 GLU B CA 1
ATOM 1925 C C . GLU B 1 79 ? -22.266 10.18 5.227 1 96.44 79 GLU B C 1
ATOM 1927 O O . GLU B 1 79 ? -22.641 10.422 6.375 1 96.44 79 GLU B O 1
ATOM 1932 N N . LYS B 1 80 ? -22.719 9.281 4.445 1 96.56 80 LYS B N 1
ATOM 1933 C CA . LYS B 1 80 ? -23.734 8.367 4.945 1 96.56 80 LYS B CA 1
ATOM 1934 C C . LYS B 1 80 ? -23.266 7.629 6.188 1 96.56 80 LYS B C 1
ATOM 1936 O O . LYS B 1 80 ? -24.031 7.375 7.109 1 96.56 80 LYS B O 1
ATOM 1941 N N . ASN B 1 81 ? -21.953 7.32 6.215 1 95.94 81 ASN B N 1
ATOM 1942 C CA . ASN B 1 81 ? -21.375 6.605 7.34 1 95.94 81 ASN B CA 1
ATOM 1943 C C . ASN B 1 81 ? -20.938 7.562 8.453 1 95.94 81 ASN B C 1
ATOM 1945 O O . ASN B 1 81 ? -20.266 7.16 9.398 1 95.94 81 ASN B O 1
ATOM 1949 N N . ASN B 1 82 ? -21.25 8.844 8.281 1 97.12 82 ASN B N 1
ATOM 1950 C CA . ASN B 1 82 ? -21 9.898 9.266 1 97.12 82 ASN B CA 1
ATOM 1951 C C . ASN B 1 82 ? -19.5 10.094 9.516 1 97.12 82 ASN B C 1
ATOM 1953 O O . ASN B 1 82 ? -19.078 10.242 10.664 1 97.12 82 ASN B O 1
ATOM 1957 N N . LEU B 1 83 ? -18.672 10.031 8.508 1 97.75 83 LEU B N 1
ATOM 1958 C CA . LEU B 1 83 ? -17.234 10.234 8.609 1 97.75 83 LEU B CA 1
ATOM 1959 C C . LEU B 1 83 ? -16.844 11.602 8.062 1 97.75 83 LEU B C 1
ATOM 1961 O O . LEU B 1 83 ? -15.836 12.18 8.492 1 97.75 83 LEU B O 1
ATOM 1965 N N . VAL B 1 84 ? -17.656 12.055 7.082 1 97.25 84 VAL B N 1
ATOM 1966 C CA . VAL B 1 84 ? -17.391 13.32 6.402 1 97.25 84 VAL B CA 1
ATOM 1967 C C . VAL B 1 84 ? -18.656 14.164 6.359 1 97.25 84 VAL B C 1
ATOM 1969 O O . VAL B 1 84 ? -19.766 13.617 6.344 1 97.25 84 VAL B O 1
ATOM 1972 N N . LYS B 1 85 ? -18.516 15.43 6.359 1 96.19 85 LYS B N 1
ATOM 1973 C CA . LYS B 1 85 ? -19.641 16.344 6.195 1 96.19 85 LYS B CA 1
ATOM 1974 C C . LYS B 1 85 ? -19.297 17.469 5.211 1 96.19 85 LYS B C 1
ATOM 1976 O O . LYS B 1 85 ? -18.141 17.891 5.129 1 96.19 85 LYS B O 1
ATOM 1981 N N . ARG B 1 86 ? -20.328 17.828 4.484 1 93.06 86 ARG B N 1
ATOM 1982 C CA . ARG B 1 86 ? -20.203 18.984 3.596 1 93.06 86 ARG B CA 1
ATOM 1983 C C . ARG B 1 86 ? -20.5 20.281 4.336 1 93.06 86 ARG B C 1
ATOM 1985 O O . ARG B 1 86 ? -21.438 20.359 5.129 1 93.06 86 ARG B O 1
ATOM 1992 N N . VAL B 1 87 ? -19.609 21.188 4.133 1 91.06 87 VAL B N 1
ATOM 1993 C CA . VAL B 1 87 ? -19.797 22.5 4.746 1 91.06 87 VAL B CA 1
ATOM 1994 C C . VAL B 1 87 ? -19.766 23.578 3.668 1 91.06 87 VAL B C 1
ATOM 1996 O O . VAL B 1 87 ? -19.047 23.453 2.674 1 91.06 87 VAL B O 1
ATOM 1999 N N . ILE B 1 88 ? -20.625 24.562 3.816 1 83.06 88 ILE B N 1
ATOM 2000 C CA . ILE B 1 88 ? -20.703 25.656 2.854 1 83.06 88 ILE B CA 1
ATOM 2001 C C . ILE B 1 88 ? -19.375 26.406 2.807 1 83.06 88 ILE B C 1
ATOM 2003 O O . ILE B 1 88 ? -18.766 26.656 3.846 1 83.06 88 ILE B O 1
ATOM 2007 N N . ASN B 1 89 ? -18.875 26.469 1.636 1 72.25 89 ASN B N 1
ATOM 2008 C CA . ASN B 1 89 ? -17.656 27.234 1.436 1 72.25 89 ASN B CA 1
ATOM 2009 C C . ASN B 1 89 ? -17.922 28.734 1.483 1 72.25 89 ASN B C 1
ATOM 2011 O O . ASN B 1 89 ? -18.672 29.266 0.668 1 72.25 89 ASN B O 1
ATOM 2015 N N . ASP B 1 90 ? -17.422 29.328 2.436 1 68.25 90 ASP B N 1
ATOM 2016 C CA . ASP B 1 90 ? -17.672 30.75 2.621 1 68.25 90 ASP B CA 1
ATOM 2017 C C . ASP B 1 90 ? -17.188 31.547 1.416 1 68.25 90 ASP B C 1
ATOM 2019 O O . ASP B 1 90 ? -17.781 32.562 1.063 1 68.25 90 ASP B O 1
ATOM 2023 N N . SER B 1 91 ? -16.156 31.062 0.862 1 69.5 91 SER B N 1
ATOM 2024 C CA . SER B 1 91 ? -15.539 31.828 -0.216 1 69.5 91 SER B CA 1
ATOM 2025 C C . SER B 1 91 ? -16.281 31.625 -1.532 1 69.5 91 SER B C 1
ATOM 2027 O O . SER B 1 91 ? -16.234 32.469 -2.416 1 69.5 91 SER B O 1
ATOM 2029 N N . ASP B 1 92 ? -16.781 30.547 -1.762 1 66.94 92 ASP B N 1
ATOM 2030 C CA . ASP B 1 92 ? -17.578 30.203 -2.936 1 66.94 92 ASP B CA 1
ATOM 2031 C C . ASP B 1 92 ? -18.828 29.406 -2.545 1 66.94 92 ASP B C 1
ATOM 2033 O O . ASP B 1 92 ? -18.766 28.188 -2.354 1 66.94 92 ASP B O 1
ATOM 2037 N N . LYS B 1 93 ? -19.938 30.141 -2.463 1 66.12 93 LYS B N 1
ATOM 2038 C CA . LYS B 1 93 ? -21.172 29.562 -1.94 1 66.12 93 LYS B CA 1
ATOM 2039 C C . LYS B 1 93 ? -21.656 28.422 -2.824 1 66.12 93 LYS B C 1
ATOM 2041 O O . LYS B 1 93 ? -22.531 27.641 -2.422 1 66.12 93 LYS B O 1
ATOM 2046 N N . ARG B 1 94 ? -20.969 28.375 -3.969 1 66.81 94 ARG B N 1
ATOM 2047 C CA . ARG B 1 94 ? -21.375 27.328 -4.895 1 66.81 94 ARG B CA 1
ATOM 2048 C C . ARG B 1 94 ? -20.547 26.062 -4.699 1 66.81 94 ARG B C 1
ATOM 2050 O O . ARG B 1 94 ? -20.875 25.016 -5.23 1 66.81 94 ARG B O 1
ATOM 2057 N N . SER B 1 95 ? -19.531 26.266 -3.863 1 75.62 95 SER B N 1
ATOM 2058 C CA . SER B 1 95 ? -18.688 25.094 -3.633 1 75.62 95 SER B CA 1
ATOM 2059 C C . SER B 1 95 ? -18.75 24.656 -2.174 1 75.62 95 SER B C 1
ATOM 2061 O O . SER B 1 95 ? -19.016 25.453 -1.285 1 75.62 95 SER B O 1
ATOM 2063 N N . TYR B 1 96 ? -18.844 23.438 -2.037 1 84.88 96 TYR B N 1
ATOM 2064 C CA . TYR B 1 96 ? -18.812 22.938 -0.667 1 84.88 96 TYR B CA 1
ATOM 2065 C C . TYR B 1 96 ? -17.406 22.453 -0.296 1 84.88 96 TYR B C 1
ATOM 2067 O O . TYR B 1 96 ? -16.641 22.016 -1.162 1 84.88 96 TYR B O 1
ATOM 2075 N N . LYS B 1 97 ? -17.094 22.766 0.927 1 92.25 97 LYS B N 1
ATOM 2076 C CA . LYS B 1 97 ? -15.898 22.172 1.533 1 92.25 97 LYS B CA 1
ATOM 2077 C C . LYS B 1 97 ? -16.25 20.891 2.275 1 92.25 97 LYS B C 1
ATOM 2079 O O . LYS B 1 97 ? -17.406 20.656 2.604 1 92.25 97 LYS B O 1
ATOM 2084 N N . LEU B 1 98 ? -15.219 20.078 2.426 1 95.06 98 LEU B N 1
ATOM 2085 C CA . LEU B 1 98 ? -15.398 18.812 3.143 1 95.06 98 LEU B CA 1
ATOM 2086 C C . LEU B 1 98 ? -14.633 18.828 4.461 1 95.06 98 LEU B C 1
ATOM 2088 O O . LEU B 1 98 ? -13.508 19.328 4.523 1 95.06 98 LEU B O 1
ATOM 2092 N N . GLU B 1 99 ? -15.32 18.359 5.488 1 95.75 99 GLU B N 1
ATOM 2093 C CA . GLU B 1 99 ? -14.695 18.234 6.805 1 95.75 99 GLU B CA 1
ATOM 2094 C C . GLU B 1 99 ? -14.961 16.859 7.414 1 95.75 99 GLU B C 1
ATOM 2096 O O . GLU B 1 99 ? -15.961 16.219 7.086 1 95.75 99 GLU B O 1
ATOM 2101 N N . LEU B 1 100 ? -14.016 16.547 8.266 1 97.31 100 LEU B N 1
ATOM 2102 C CA . LEU B 1 100 ? -14.234 15.297 9 1 97.31 100 LEU B CA 1
ATOM 2103 C C . LEU B 1 100 ? -15.195 15.508 10.164 1 97.31 100 LEU B C 1
ATOM 2105 O O . LEU B 1 100 ? -15.156 16.547 10.82 1 97.31 100 LEU B O 1
ATOM 2109 N N . THR B 1 101 ? -16.062 14.5 10.375 1 97.38 101 THR B N 1
ATOM 2110 C CA . THR B 1 101 ? -16.766 14.422 11.648 1 97.38 101 THR B CA 1
ATOM 2111 C C . THR B 1 101 ? -15.828 13.922 12.75 1 97.38 101 THR B C 1
ATOM 2113 O O . THR B 1 101 ? -14.648 13.656 12.5 1 97.38 101 THR B O 1
ATOM 2116 N N . GLU B 1 102 ? -16.359 13.828 13.977 1 97.12 102 GLU B N 1
ATOM 2117 C CA . GLU B 1 102 ? -15.586 13.273 15.078 1 97.12 102 GLU B CA 1
ATOM 2118 C C . GLU B 1 102 ? -15.156 11.836 14.781 1 97.12 102 GLU B C 1
ATOM 2120 O O . GLU B 1 102 ? -14.016 11.453 15.031 1 97.12 102 GLU B O 1
ATOM 2125 N N . LYS B 1 103 ? -16.078 11.148 14.203 1 96.88 103 LYS B N 1
ATOM 2126 C CA . LYS B 1 103 ? -15.789 9.773 13.828 1 96.88 103 LYS B CA 1
ATOM 2127 C C . LYS B 1 103 ? -14.719 9.711 12.742 1 96.88 103 LYS B C 1
ATOM 2129 O O . LYS B 1 103 ? -13.82 8.859 12.797 1 96.88 103 LYS B O 1
ATOM 2134 N N . GLY B 1 104 ? -14.797 10.578 11.82 1 97 104 GLY B N 1
ATOM 2135 C CA . GLY B 1 104 ? -13.797 10.664 10.766 1 97 104 GLY B CA 1
ATOM 2136 C C . GLY B 1 104 ? -12.414 11 11.289 1 97 104 GLY B C 1
ATOM 2137 O O . GLY B 1 104 ? -11.414 10.445 10.828 1 97 104 GLY B O 1
ATOM 2138 N N . ILE B 1 105 ? -12.383 11.867 12.281 1 96.69 105 ILE B N 1
ATOM 2139 C CA . ILE B 1 105 ? -11.125 12.273 12.891 1 96.69 105 ILE B CA 1
ATOM 2140 C C . ILE B 1 105 ? -10.484 11.078 13.602 1 96.69 105 ILE B C 1
ATOM 2142 O O . ILE B 1 105 ? -9.273 10.883 13.531 1 96.69 105 ILE B O 1
ATOM 2146 N N . GLU B 1 106 ? -11.281 10.32 14.219 1 96.31 106 GLU B N 1
ATOM 2147 C CA . GLU B 1 106 ? -10.781 9.133 14.914 1 96.31 106 GLU B CA 1
ATOM 2148 C C . GLU B 1 106 ? -10.125 8.156 13.938 1 96.31 106 GLU B C 1
ATOM 2150 O O . GLU B 1 106 ? -9.078 7.594 14.234 1 96.31 106 GLU B O 1
ATOM 2155 N N . ILE B 1 107 ? -10.742 8 12.797 1 95.88 107 ILE B N 1
ATOM 2156 C CA . ILE B 1 107 ? -10.195 7.094 11.797 1 95.88 107 ILE B CA 1
ATOM 2157 C C . ILE B 1 107 ? -8.898 7.66 11.234 1 95.88 107 ILE B C 1
ATOM 2159 O O . ILE B 1 107 ? -7.926 6.926 11.039 1 95.88 107 ILE B O 1
ATOM 2163 N N . SER B 1 108 ? -8.906 8.922 10.992 1 95.25 108 SER B N 1
ATOM 2164 C CA . SER B 1 108 ? -7.688 9.578 10.516 1 95.25 108 SER B CA 1
ATOM 2165 C C . SER B 1 108 ? -6.539 9.398 11.5 1 95.25 108 SER B C 1
ATOM 2167 O O . SER B 1 108 ? -5.418 9.07 11.102 1 95.25 108 SER B O 1
ATOM 2169 N N . LYS B 1 109 ? -6.832 9.547 12.75 1 95.31 109 LYS B N 1
ATOM 2170 C CA . LYS B 1 109 ? -5.828 9.398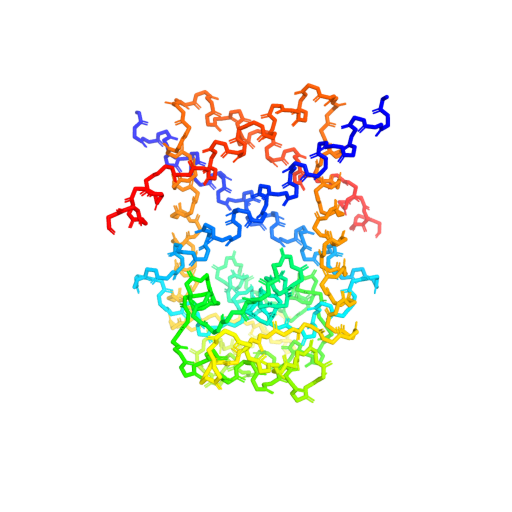 13.797 1 95.31 109 LYS B CA 1
ATOM 2171 C C . LYS B 1 109 ? -5.34 7.953 13.883 1 95.31 109 LYS B C 1
ATOM 2173 O O . LYS B 1 109 ? -4.148 7.703 14.078 1 95.31 109 LYS B O 1
ATOM 2178 N N . GLU B 1 110 ? -6.27 7.086 13.789 1 95.44 110 GLU B N 1
ATOM 2179 C CA . GLU B 1 110 ? -5.906 5.672 13.797 1 95.44 110 GLU B CA 1
ATOM 2180 C C . GLU B 1 110 ? -4.949 5.344 12.648 1 95.44 110 GLU B C 1
ATOM 2182 O O . GLU B 1 110 ? -3.98 4.602 12.836 1 95.44 110 GLU B O 1
ATOM 2187 N N . HIS B 1 111 ? -5.223 5.824 11.555 1 93.44 111 HIS B N 1
ATOM 2188 C CA . HIS B 1 111 ? -4.355 5.598 10.406 1 93.44 111 HIS B CA 1
ATOM 2189 C C . HIS B 1 111 ? -2.971 6.191 10.633 1 93.44 111 HIS B C 1
ATOM 2191 O O . HIS B 1 111 ? -1.962 5.566 10.289 1 93.44 111 HIS B O 1
ATOM 2197 N N . ASP B 1 112 ? -2.906 7.395 11.164 1 92.56 112 ASP B N 1
ATOM 2198 C CA . ASP B 1 112 ? -1.628 8.031 11.477 1 92.56 112 ASP B CA 1
ATOM 2199 C C . ASP B 1 112 ? -0.818 7.176 12.445 1 92.56 112 ASP B C 1
ATOM 2201 O O . ASP B 1 112 ? 0.391 7.004 12.273 1 92.56 112 ASP B O 1
ATOM 2205 N N . GLU B 1 113 ? -1.516 6.734 13.422 1 94.5 113 GLU B N 1
ATOM 2206 C CA . GLU B 1 113 ? -0.86 5.879 14.406 1 94.5 113 GLU B CA 1
ATOM 2207 C C . GLU B 1 113 ? -0.349 4.594 13.766 1 94.5 113 GLU B C 1
ATOM 2209 O O . GLU B 1 113 ? 0.716 4.094 14.133 1 94.5 113 GLU B O 1
ATOM 2214 N N . PHE B 1 114 ? -1.13 4.055 12.891 1 94.12 114 PHE B N 1
ATOM 2215 C CA . PHE B 1 114 ? -0.717 2.854 12.18 1 94.12 114 PHE B CA 1
ATOM 2216 C C . PHE B 1 114 ? 0.551 3.109 11.375 1 94.12 114 PHE B C 1
ATOM 2218 O O . PHE B 1 114 ? 1.491 2.314 11.414 1 94.12 114 PHE B O 1
ATOM 2225 N N . ASP B 1 115 ? 0.584 4.191 10.656 1 92.12 115 ASP B N 1
ATOM 2226 C CA . ASP B 1 115 ? 1.748 4.543 9.852 1 92.12 115 ASP B CA 1
ATOM 2227 C C . ASP B 1 115 ? 2.994 4.699 10.719 1 92.12 115 ASP B C 1
ATOM 2229 O O . ASP B 1 115 ? 4.074 4.234 10.352 1 92.12 115 ASP B O 1
ATOM 2233 N N . LYS B 1 116 ? 2.828 5.316 11.805 1 94.38 116 LYS B N 1
ATOM 2234 C CA . LYS B 1 116 ? 3.941 5.496 12.727 1 94.38 116 LYS B CA 1
ATOM 2235 C C . LYS B 1 116 ? 4.406 4.156 13.289 1 94.38 116 LYS B C 1
ATOM 2237 O O . LYS B 1 116 ? 5.605 3.938 13.484 1 94.38 116 LYS B O 1
ATOM 2242 N N . PHE B 1 117 ? 3.42 3.34 13.57 1 94.56 117 PHE B N 1
ATOM 2243 C CA . PHE B 1 117 ? 3.742 2.018 14.094 1 94.56 117 PHE B CA 1
ATOM 2244 C C . PHE B 1 117 ? 4.547 1.214 13.086 1 94.56 117 PHE B C 1
ATOM 2246 O O . PHE B 1 117 ? 5.555 0.598 13.43 1 94.56 117 PHE B O 1
ATOM 2253 N N . VAL B 1 118 ? 4.133 1.186 11.859 1 93.31 118 VAL B N 1
ATOM 2254 C CA . VAL B 1 118 ? 4.855 0.496 10.797 1 93.31 118 VAL B CA 1
ATOM 2255 C C . VAL B 1 118 ? 6.273 1.053 10.688 1 93.31 118 VAL B C 1
ATOM 2257 O O . VAL B 1 118 ? 7.246 0.293 10.648 1 93.31 118 VAL B O 1
ATOM 2260 N N . SER B 1 119 ? 6.383 2.369 10.656 1 95.12 119 SER B N 1
ATOM 2261 C CA . SER B 1 119 ? 7.676 3.041 10.57 1 95.12 119 SER B CA 1
ATOM 2262 C C . SER B 1 119 ? 8.57 2.666 11.75 1 95.12 119 SER B C 1
ATOM 2264 O O . SER B 1 119 ? 9.766 2.398 11.57 1 95.12 119 SER B O 1
ATOM 2266 N N . SER B 1 120 ? 7.918 2.672 12.914 1 94.88 120 SER B N 1
ATOM 2267 C CA . SER B 1 120 ? 8.672 2.324 14.117 1 94.88 120 SER B CA 1
ATOM 2268 C C . SER B 1 120 ? 9.211 0.902 14.039 1 94.88 120 SER B C 1
ATOM 2270 O O . SER B 1 120 ? 10.375 0.656 14.383 1 94.88 120 SER B O 1
ATOM 2272 N N . GLU B 1 121 ? 8.391 -0.044 13.625 1 93.25 121 GLU B N 1
ATOM 2273 C CA . GLU B 1 121 ? 8.812 -1.437 13.5 1 93.25 121 GLU B CA 1
ATOM 2274 C C . GLU B 1 121 ? 9.953 -1.582 12.492 1 93.25 121 GLU B C 1
ATOM 2276 O O . GLU B 1 121 ? 10.906 -2.322 12.734 1 93.25 121 GLU B O 1
ATOM 2281 N N . MET B 1 122 ? 9.875 -0.935 11.398 1 94.25 122 MET B N 1
ATOM 2282 C CA . MET B 1 122 ? 10.922 -0.974 10.375 1 94.25 122 MET B CA 1
ATOM 2283 C C . MET B 1 122 ? 12.234 -0.419 10.922 1 94.25 122 MET B C 1
ATOM 2285 O O . MET B 1 122 ? 13.281 -1.05 10.781 1 94.25 122 MET B O 1
ATOM 2289 N N . LEU B 1 123 ? 12.172 0.732 11.547 1 95.25 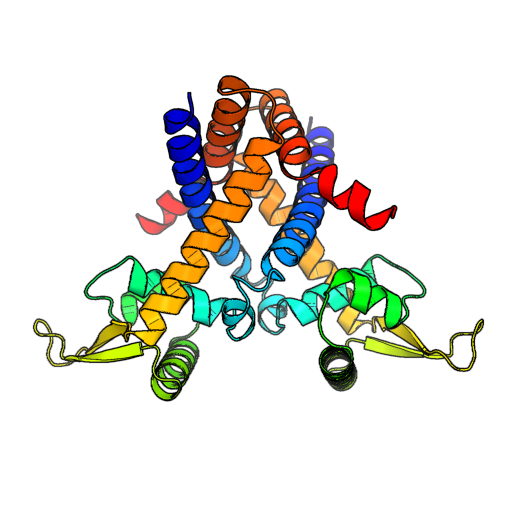123 LEU B N 1
ATOM 2290 C CA . LEU B 1 123 ? 13.375 1.403 12.031 1 95.25 123 LEU B CA 1
ATOM 2291 C C . LEU B 1 123 ? 14.008 0.627 13.18 1 95.25 123 LEU B C 1
ATOM 2293 O O . LEU B 1 123 ? 15.227 0.625 13.328 1 95.25 123 LEU B O 1
ATOM 2297 N N . ASN B 1 124 ? 13.18 -0.048 13.961 1 93.56 124 ASN B N 1
ATOM 2298 C CA . ASN B 1 124 ? 13.688 -0.84 15.078 1 93.56 124 ASN B CA 1
ATOM 2299 C C . ASN B 1 124 ? 14.5 -2.039 14.594 1 93.56 124 ASN B C 1
ATOM 2301 O O . ASN B 1 124 ? 15.258 -2.633 15.359 1 93.56 124 ASN B O 1
ATOM 2305 N N . SER B 1 125 ? 14.305 -2.459 13.391 1 93.38 125 SER B N 1
ATOM 2306 C CA . SER B 1 125 ? 15.055 -3.574 12.82 1 93.38 125 SER B CA 1
ATOM 2307 C C . SER B 1 125 ? 16.453 -3.139 12.398 1 93.38 125 SER B C 1
ATOM 2309 O O . SER B 1 125 ? 17.281 -3.973 12.039 1 93.38 125 SER B O 1
ATOM 2311 N N . LEU B 1 126 ? 16.688 -1.828 12.375 1 94.06 126 LEU B N 1
ATOM 2312 C CA . LEU B 1 126 ? 18 -1.283 12 1 94.06 126 LEU B CA 1
ATOM 2313 C C . LEU B 1 126 ? 18.844 -0.998 13.242 1 94.06 126 LEU B C 1
ATOM 2315 O O . LEU B 1 126 ? 18.297 -0.697 14.305 1 94.06 126 LEU B O 1
ATOM 2319 N N . SER B 1 127 ? 20.125 -1.021 13.188 1 89.62 127 SER B N 1
ATOM 2320 C CA . SER B 1 127 ? 21.047 -1.195 14.297 1 89.62 127 SER B CA 1
ATOM 2321 C C . SER B 1 127 ? 21.172 0.081 15.125 1 89.62 127 SER B C 1
ATOM 2323 O O . SER B 1 127 ? 21.266 0.025 16.359 1 89.62 127 SER B O 1
ATOM 2325 N N . ASP B 1 128 ? 21.359 1.26 14.531 1 93 128 ASP B N 1
ATOM 2326 C CA . ASP B 1 128 ? 21.641 2.484 15.281 1 93 128 ASP B CA 1
ATOM 2327 C C . ASP B 1 128 ? 21.109 3.709 14.539 1 93 128 ASP B C 1
ATOM 2329 O O . ASP B 1 128 ? 20.469 3.58 13.492 1 93 128 ASP B O 1
ATOM 2333 N N . TYR B 1 129 ? 21.297 4.824 15.164 1 94.5 129 TYR B N 1
ATOM 2334 C CA . TYR B 1 129 ? 20.781 6.094 14.656 1 94.5 129 TYR B CA 1
ATOM 2335 C C . TYR B 1 129 ? 21.281 6.359 13.242 1 94.5 129 TYR B C 1
ATOM 2337 O O . TYR B 1 129 ? 20.516 6.77 12.367 1 94.5 129 TYR B O 1
ATOM 2345 N N . GLU B 1 130 ? 22.531 6.055 12.992 1 95.81 130 GLU B N 1
ATOM 2346 C CA . GLU B 1 130 ? 23.156 6.363 11.703 1 95.81 130 GLU B CA 1
ATOM 2347 C C . GLU B 1 130 ? 22.594 5.48 10.594 1 95.81 130 GLU B C 1
ATOM 2349 O O . GLU B 1 130 ? 22.344 5.957 9.484 1 95.81 130 GLU B O 1
ATOM 2354 N N . GLU B 1 131 ? 22.422 4.246 10.867 1 96.56 131 GLU B N 1
ATOM 2355 C CA . GLU B 1 131 ? 21.828 3.324 9.891 1 96.56 131 GLU B CA 1
ATOM 2356 C C . GLU B 1 131 ? 20.406 3.723 9.547 1 96.56 131 GLU B C 1
ATOM 2358 O O . GLU B 1 131 ? 20.016 3.703 8.375 1 96.56 131 GLU B O 1
ATOM 2363 N N . ARG B 1 132 ? 19.688 4.137 10.578 1 96.62 132 ARG B N 1
ATOM 2364 C CA . ARG B 1 132 ? 18.312 4.59 10.367 1 96.62 132 ARG B CA 1
ATOM 2365 C C . ARG B 1 132 ? 18.281 5.848 9.508 1 96.62 132 ARG B C 1
ATOM 2367 O O . ARG B 1 132 ? 17.469 5.953 8.586 1 96.62 132 ARG B O 1
ATOM 2374 N N . GLN B 1 133 ? 19.141 6.738 9.789 1 96.69 133 GLN B N 1
ATOM 2375 C CA . GLN B 1 133 ? 19.188 7.988 9.031 1 96.69 133 GLN B CA 1
ATOM 2376 C C . GLN B 1 133 ? 19.562 7.738 7.578 1 96.69 133 GLN B C 1
ATOM 2378 O O . GLN B 1 133 ? 19.047 8.398 6.672 1 96.69 133 GLN B O 1
ATOM 2383 N N . GLU B 1 134 ? 20.453 6.805 7.355 1 96.88 134 GLU B N 1
ATOM 2384 C CA . GLU B 1 134 ? 20.828 6.457 5.992 1 96.88 134 GLU B CA 1
ATOM 2385 C C . GLU B 1 134 ? 19.656 5.867 5.219 1 96.88 134 GLU B C 1
ATOM 2387 O O . GLU B 1 134 ? 19.453 6.199 4.051 1 96.88 134 GLU B O 1
ATOM 2392 N N . PHE B 1 135 ? 18.953 5.016 5.875 1 97.06 135 PHE B N 1
ATOM 2393 C CA . PHE B 1 135 ? 17.766 4.43 5.258 1 97.06 135 PHE B CA 1
ATOM 2394 C C . PHE B 1 135 ? 16.766 5.516 4.879 1 97.06 135 PHE B C 1
ATOM 2396 O O . PHE B 1 135 ? 16.25 5.527 3.756 1 97.06 135 PHE B O 1
ATOM 2403 N N . ILE B 1 136 ? 16.516 6.406 5.797 1 96.81 136 ILE B N 1
ATOM 2404 C CA . ILE B 1 136 ? 15.57 7.496 5.582 1 96.81 136 ILE B CA 1
ATOM 2405 C C . ILE B 1 136 ? 16.031 8.352 4.402 1 96.81 136 ILE B C 1
ATOM 2407 O O . ILE B 1 136 ? 15.227 8.688 3.525 1 96.81 136 ILE B O 1
ATOM 2411 N N . LYS B 1 137 ? 17.281 8.633 4.352 1 96.44 137 LYS B N 1
ATOM 2412 C CA . LYS B 1 137 ? 17.844 9.461 3.287 1 96.44 137 LYS B CA 1
ATOM 2413 C C . LYS B 1 137 ? 17.672 8.797 1.925 1 96.44 137 LYS B C 1
ATOM 2415 O O . LYS B 1 137 ? 17.219 9.438 0.973 1 96.44 137 LYS B O 1
ATOM 2420 N N . LEU B 1 138 ? 18 7.574 1.819 1 96.56 138 LEU B N 1
ATOM 2421 C CA . LEU B 1 138 ? 17.922 6.848 0.555 1 96.56 138 LEU B CA 1
ATOM 2422 C C . LEU B 1 138 ? 16.469 6.672 0.117 1 96.56 138 LEU B C 1
ATOM 2424 O O . LEU B 1 138 ? 16.156 6.777 -1.071 1 96.56 138 LEU B O 1
ATOM 2428 N N . PHE B 1 139 ? 15.586 6.355 1.096 1 96.19 139 PHE B N 1
ATOM 2429 C CA . PHE B 1 139 ? 14.18 6.184 0.775 1 96.19 139 PHE B CA 1
ATOM 2430 C C . PHE B 1 139 ? 13.578 7.492 0.271 1 96.19 139 PHE B C 1
ATOM 2432 O O . PHE B 1 139 ? 12.828 7.496 -0.709 1 96.19 139 PHE B O 1
ATOM 2439 N N . ARG B 1 140 ? 13.922 8.578 0.894 1 94.94 140 ARG B N 1
ATOM 2440 C CA . ARG B 1 140 ? 13.461 9.891 0.443 1 94.94 140 ARG B CA 1
ATOM 2441 C C . ARG B 1 140 ? 13.875 10.148 -1.001 1 94.94 140 ARG B C 1
ATOM 2443 O O . ARG B 1 140 ? 13.062 10.594 -1.817 1 94.94 140 ARG B O 1
ATOM 2450 N N . LYS B 1 141 ? 15.086 9.906 -1.303 1 94.5 141 LYS B N 1
ATOM 2451 C CA . LYS B 1 141 ? 15.594 10.094 -2.66 1 94.5 141 LYS B CA 1
ATOM 2452 C C . LYS B 1 141 ? 14.859 9.195 -3.65 1 94.5 141 LYS B C 1
ATOM 2454 O O . LYS B 1 141 ? 14.539 9.617 -4.762 1 94.5 141 LYS B O 1
ATOM 2459 N N . ALA B 1 142 ? 14.617 7.961 -3.217 1 94.44 142 ALA B N 1
ATOM 2460 C CA . ALA B 1 142 ? 14 6.969 -4.09 1 94.44 142 ALA B CA 1
ATOM 2461 C C . ALA B 1 142 ? 12.562 7.367 -4.438 1 94.44 142 ALA B C 1
ATOM 2463 O O . ALA B 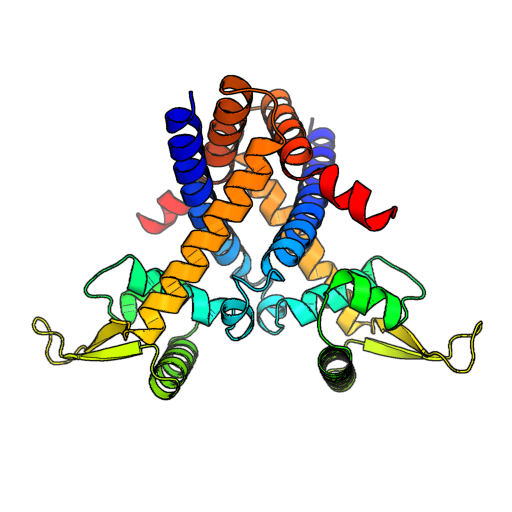1 142 ? 12.062 7.016 -5.504 1 94.44 142 ALA B O 1
ATOM 2464 N N . VAL B 1 143 ? 11.898 8 -3.48 1 91.88 143 VAL B N 1
ATOM 2465 C CA . VAL B 1 143 ? 10.5 8.367 -3.68 1 91.88 143 VAL B CA 1
ATOM 2466 C C . VAL B 1 143 ? 10.414 9.742 -4.348 1 91.88 143 VAL B C 1
ATOM 2468 O O . VAL B 1 143 ? 9.43 10.055 -5.012 1 91.88 143 VAL B O 1
ATOM 2471 N N . ASN B 1 144 ? 11.398 10.625 -4.043 1 76.69 144 ASN B N 1
ATOM 2472 C CA . ASN B 1 144 ? 11.398 11.984 -4.57 1 76.69 144 ASN B CA 1
ATOM 2473 C C . ASN B 1 144 ? 11.656 12 -6.074 1 76.69 144 ASN B C 1
ATOM 2475 O O . ASN B 1 144 ? 12.789 11.812 -6.52 1 76.69 144 ASN B O 1
ATOM 2479 N N . ASN B 1 145 ? 10.844 11.398 -6.793 1 58.53 145 ASN B N 1
ATOM 2480 C CA . ASN B 1 145 ? 11.078 11.461 -8.234 1 58.53 145 ASN B CA 1
ATOM 2481 C C . ASN B 1 145 ? 10.797 12.852 -8.781 1 58.53 145 ASN B C 1
ATOM 2483 O O . ASN B 1 145 ? 9.688 13.375 -8.633 1 58.53 145 ASN B O 1
ATOM 2487 N N . GLU B 1 146 ? 11.719 13.688 -8.844 1 51.47 146 GLU B N 1
ATOM 2488 C CA . GLU B 1 146 ? 11.734 14.977 -9.523 1 51.47 146 GLU B CA 1
ATOM 2489 C C . GLU B 1 146 ? 10.844 14.969 -10.758 1 51.47 146 GLU B C 1
ATOM 2491 O O . GLU B 1 146 ? 10.312 16.016 -11.156 1 51.47 146 GLU B O 1
ATOM 2496 N N . LYS B 1 147 ? 10.977 13.992 -11.531 1 49.28 147 LYS B N 1
ATOM 2497 C CA . LYS B 1 147 ? 10.297 14.055 -12.828 1 49.28 147 LYS B CA 1
ATOM 2498 C C . LYS B 1 147 ? 8.797 14.273 -12.656 1 49.28 147 LYS B C 1
ATOM 2500 O O . LYS B 1 147 ? 8.133 14.797 -13.547 1 49.28 147 LYS B O 1
ATOM 2505 N N . ARG B 1 148 ? 8.18 13.703 -11.75 1 47.91 148 ARG B N 1
ATOM 2506 C CA . ARG B 1 148 ? 6.762 13.953 -11.516 1 47.91 148 ARG B CA 1
ATOM 2507 C C . ARG B 1 148 ? 6.52 15.406 -11.141 1 47.91 148 ARG B C 1
ATOM 2509 O O . ARG B 1 148 ? 5.445 15.953 -11.414 1 47.91 148 ARG B O 1
ATOM 2516 N N . ASN B 1 149 ? 7.289 15.953 -10.258 1 43.75 149 ASN B N 1
ATOM 2517 C CA . ASN B 1 149 ? 7.16 17.391 -10.023 1 43.75 149 ASN B CA 1
ATOM 2518 C C . ASN B 1 149 ? 7.219 18.172 -11.328 1 43.75 149 ASN B C 1
ATOM 2520 O O . ASN B 1 149 ? 6.68 19.281 -11.414 1 43.75 149 ASN B O 1
ATOM 2524 N N . ALA B 1 150 ? 8.141 17.906 -12.18 1 42.38 150 ALA B N 1
ATOM 2525 C CA . ALA B 1 150 ? 8.156 18.719 -13.398 1 42.38 150 ALA B CA 1
ATOM 2526 C C . ALA B 1 150 ? 6.824 18.609 -14.141 1 42.38 150 ALA B C 1
ATOM 2528 O O . ALA B 1 150 ? 6.43 19.547 -14.844 1 42.38 150 ALA B O 1
ATOM 2529 N N . LYS B 1 151 ? 6.16 17.547 -14.25 1 41.97 151 LYS B N 1
ATOM 2530 C CA . LYS B 1 151 ? 4.906 17.578 -15 1 41.97 151 LYS B CA 1
ATOM 2531 C C . LYS B 1 151 ? 3.834 18.344 -14.234 1 41.97 151 LYS B C 1
ATOM 2533 O O . LYS B 1 151 ? 2.734 18.562 -14.75 1 41.97 151 LYS B O 1
ATOM 2538 N N . GLU B 1 152 ? 3.701 18.344 -12.969 1 39.31 152 GLU B N 1
ATOM 2539 C CA . GLU B 1 152 ? 2.814 19.281 -12.281 1 39.31 152 GLU B CA 1
ATOM 2540 C C . GLU B 1 152 ? 3.109 20.719 -12.688 1 39.31 152 GLU B C 1
ATOM 2542 O O . GLU B 1 152 ? 2.273 21.609 -12.5 1 39.31 152 GLU B O 1
ATOM 2547 N N . GLU B 1 153 ? 4.367 21.172 -12.781 1 37.53 153 GLU B N 1
ATOM 2548 C CA . GLU B 1 153 ? 4.652 22.562 -13.078 1 37.53 153 GLU B CA 1
ATOM 2549 C C . GLU B 1 153 ? 4.25 22.922 -14.508 1 37.53 153 GLU B C 1
ATOM 2551 O O . GLU B 1 153 ? 4.262 24.094 -14.891 1 37.53 153 GLU B O 1
ATOM 2556 N N . LYS B 1 154 ? 4.223 22 -15.484 1 37.12 154 LYS B N 1
ATOM 2557 C CA . LYS B 1 154 ? 3.709 22.547 -16.734 1 37.12 154 LYS B CA 1
ATOM 2558 C C . LYS B 1 154 ? 2.191 22.422 -16.812 1 37.12 154 LYS B C 1
ATOM 2560 O O . LYS B 1 154 ? 1.627 21.391 -16.406 1 37.12 154 LYS B O 1
#